Protein AF-0000000080419548 (afdb_homodimer)

pLDDT: mean 74.84, std 22.68, range [21.88, 97.12]

Radius of gyration: 17.76 Å; Cα contacts (8 Å, |Δi|>4): 496; chains: 2; bounding box: 52×44×36 Å

InterPro domains:
  IPR005135 Endonuclease/exonuclease/phosphatase [PF14529] (6-119)
  IPR036691 Endonuclease/exonuclease/phosphatase superfamily [G3DSA:3.60.10.10] (1-122)
  IPR036691 Endonuclease/exonuclease/phosphatase superfamily [SSF56219] (7-121)

Foldseek 3Di:
DPPCCVPPKDKDWDQQVFFQAFPQADPDCLQVQFQWARTFAEPRRDGDPSNVVVSVVCVVVQKGWRARTGPVRPHRYFADQDPVGTGNRIIMIIHSVVRPVRPCCVVVVQPPSPYPRPPPPD/DPPCCVPPKDKDWDQQVFFQAFPQADPDCLQVQFQWARTFAEPRRDGDPSNVVVSVVCVVVQKGWRARTGPVRPHRYFLDQDPVGTGNRIIMIIHSVVRPVRPCCVVVPQAPSHHPSDDPDD

Organism: Rhodnius prolixus (NCBI:txid13249)

Sequence (244 aa):
MFANYNECKIIIAGDLNARISNLNSFYDDIFMNSSFHGIRYTLDTVINSQGNRIIEIMEDFGMLICNGRSNADRRASYTYISRNGCSVIDHIWINSLFLDSQLDFEVLKIPEISDHLPVLLNMFANYNECKIIIAGDLNARISNLNSFYDDIFMNSSFHGIRYTLDTVINSQGNRIIEIMEDFGMLICNGRSNADRRASYTYISRNGCSVIDHIWINSLFLDSQLDFEVLKIPEISDHLPVLLN

Secondary structure (DSSP, 8-state):
---SGGG-EEEEEEE----BTT-S----GGGTTSSB-SS--BS---B-HHHHHHHHHHHHTTEEE-TTTBGGGSSBPP-EEETTEEE--EEEEEEGGGTS-TTHHHHT-----SSSS--TT-/---SGGG-EEEEEEE----BTT-S----GGGTTSSB-SS--BS---B-HHHHHHHHHHHHTTEEE-TTTBGGGSSBPP-EEETTEEE--EEEEEEGGGTS-TTGGGG------SSSS-----

Solvent-accessible surface area (backbone atoms only — not comparable to full-atom values): 13247 Å² total; per-residue (Å²): 130,76,63,83,54,87,73,36,42,44,37,40,34,34,39,59,73,24,26,47,33,49,64,85,47,42,93,53,73,78,28,72,82,31,81,40,47,35,59,40,37,47,72,34,77,52,69,41,74,51,13,55,53,49,50,52,55,38,50,76,71,50,41,39,63,47,68,10,16,28,77,91,32,61,52,22,64,64,62,39,79,51,98,90,43,67,33,38,30,69,44,40,31,31,33,66,69,55,41,75,36,72,71,50,46,66,29,52,62,60,52,69,64,56,82,67,74,43,54,46,62,109,131,76,64,82,55,86,73,37,42,45,36,39,34,35,40,59,73,24,26,47,32,49,64,85,48,40,95,53,71,78,27,72,80,32,80,40,46,34,59,41,36,45,72,34,77,51,68,42,73,50,12,55,54,49,50,54,55,37,50,74,70,51,42,38,62,48,68,9,16,28,78,89,33,61,52,22,64,67,58,39,78,52,99,90,44,68,34,38,28,68,45,42,30,31,33,65,67,52,38,73,36,74,69,56,50,40,27,54,42,63,22,46,57,58,88,61,68,45,33,60,67,112

Nearest PDB structures (foldseek):
  7n94-assembly2_B  TM=6.245E-01  e=8.717E-01  Homo sapiens
  2xro-assembly1_E  TM=3.115E-01  e=3.366E+00  Pseudomonas putida
  8glv-assembly1_Lm  TM=3.548E-01  e=8.836E+00  Chlamydomonas reinhardtii
  7n94-assembly2_B  TM=6.170E-01  e=8.204E-01  Homo sapiens
  2xro-assembly1_E  TM=3.143E-01  e=3.6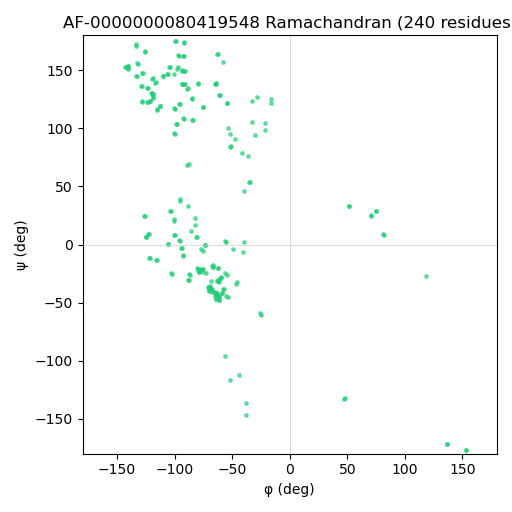57E+00  Pseudomonas putida

Structure (mmCIF, N/CA/C/O backbone):
data_AF-0000000080419548-model_v1
#
loop_
_entity.id
_entity.type
_entity.pdbx_description
1 polymer 'Endo/exonuclease/phosphatase domain-containing protein'
#
loop_
_atom_site.group_PDB
_atom_site.id
_atom_site.type_symbol
_atom_site.label_atom_id
_atom_site.label_alt_id
_atom_site.label_comp_id
_atom_site.label_asym_id
_atom_site.label_entity_id
_atom_site.label_seq_id
_atom_site.pdbx_PDB_ins_code
_atom_site.Cartn_x
_atom_site.Cartn_y
_atom_site.Cartn_z
_atom_site.occupancy
_atom_site.B_iso_or_equiv
_atom_site.auth_seq_id
_atom_site.auth_comp_id
_atom_site.auth_asym_id
_atom_site.auth_atom_id
_atom_site.pdbx_PDB_model_num
ATOM 1 N N . MET A 1 1 ? -7.727 -7.93 18.016 1 24.94 1 MET A N 1
ATOM 2 C CA . MET A 1 1 ? -8.766 -6.922 17.812 1 24.94 1 MET A CA 1
ATOM 3 C C . MET A 1 1 ? -8.555 -6.184 16.484 1 24.94 1 MET A C 1
ATOM 5 O O . MET A 1 1 ? -7.891 -5.148 16.453 1 24.94 1 MET A O 1
ATOM 9 N N . PHE A 1 2 ? -8.125 -6.832 15.539 1 34.06 2 PHE A N 1
ATOM 10 C CA . PHE A 1 2 ? -7.945 -6.246 14.211 1 34.06 2 PHE A CA 1
ATOM 11 C C . PHE A 1 2 ? -9.227 -5.559 13.75 1 34.06 2 PHE A C 1
ATOM 13 O O . PHE A 1 2 ? -10.312 -6.137 13.836 1 34.06 2 PHE A O 1
ATOM 20 N N . ALA A 1 3 ? -9.422 -4.301 14.172 1 42.34 3 ALA A N 1
ATOM 21 C CA . ALA A 1 3 ? -10.516 -3.463 13.68 1 42.34 3 ALA A CA 1
ATOM 22 C C . ALA A 1 3 ? -11.109 -4.027 12.391 1 42.34 3 ALA A C 1
ATOM 24 O O . ALA A 1 3 ? -10.438 -4.758 11.664 1 42.34 3 ALA A O 1
ATOM 25 N N . ASN A 1 4 ? -12.414 -4.223 12.469 1 47.78 4 ASN A N 1
ATOM 26 C CA . ASN A 1 4 ? -13.164 -4.762 11.344 1 47.78 4 ASN A CA 1
ATOM 27 C C . ASN A 1 4 ? -12.609 -4.258 10.008 1 47.78 4 ASN A C 1
ATOM 29 O O . ASN A 1 4 ? -13.141 -3.311 9.43 1 47.78 4 ASN A O 1
ATOM 33 N N . TYR A 1 5 ? -11.281 -4.473 9.828 1 59.03 5 TYR A N 1
ATOM 34 C CA . TYR A 1 5 ? -10.594 -4.152 8.586 1 59.03 5 TYR A CA 1
ATOM 35 C C . TYR A 1 5 ? -11.242 -4.859 7.402 1 59.03 5 TYR A C 1
ATOM 37 O O . TYR A 1 5 ? -10.891 -4.609 6.25 1 59.03 5 TYR A O 1
ATOM 45 N N . ASN A 1 6 ? -12.297 -5.539 7.789 1 61.53 6 ASN A N 1
ATOM 46 C CA . ASN A 1 6 ? -12.922 -6.371 6.77 1 61.53 6 ASN A CA 1
ATOM 47 C C . ASN A 1 6 ? -13.688 -5.527 5.75 1 61.53 6 ASN A C 1
ATOM 49 O O . ASN A 1 6 ? -14.125 -6.039 4.719 1 61.53 6 ASN A O 1
ATOM 53 N N . GLU A 1 7 ? -13.602 -4.242 6.051 1 72.81 7 GLU A N 1
ATOM 54 C CA . GLU A 1 7 ? -14.328 -3.416 5.094 1 72.81 7 GLU A CA 1
ATOM 55 C C . GLU A 1 7 ? -13.414 -2.387 4.441 1 72.81 7 GLU A C 1
ATOM 57 O O . GLU A 1 7 ? -13.867 -1.565 3.639 1 72.81 7 GLU A O 1
ATOM 62 N N . CYS A 1 8 ? -12.125 -2.6 4.746 1 78.44 8 CYS A N 1
ATOM 63 C CA . CYS A 1 8 ? -11.172 -1.64 4.207 1 78.44 8 CYS A CA 1
ATOM 64 C C . CYS A 1 8 ? -10.492 -2.189 2.957 1 78.44 8 CYS A C 1
ATOM 66 O O . CYS A 1 8 ? -9.953 -3.297 2.975 1 78.44 8 CYS A O 1
ATOM 68 N N . LYS A 1 9 ? -10.719 -1.514 1.851 1 82.81 9 LYS A N 1
ATOM 69 C CA . LYS A 1 9 ? -9.945 -1.834 0.654 1 82.81 9 LYS A CA 1
ATOM 70 C C . LYS A 1 9 ? -8.523 -1.293 0.758 1 82.81 9 LYS A C 1
ATOM 72 O O . LYS A 1 9 ? -8.32 -0.081 0.858 1 82.81 9 LYS A O 1
ATOM 77 N N . ILE A 1 10 ? -7.57 -2.225 0.729 1 86.06 10 ILE A N 1
ATOM 78 C CA . ILE A 1 10 ? -6.203 -1.827 1.042 1 86.06 10 ILE A CA 1
ATOM 79 C C . ILE A 1 10 ? -5.262 -2.316 -0.055 1 86.06 10 ILE A C 1
ATOM 81 O O . ILE A 1 10 ? -5.383 -3.447 -0.531 1 86.06 10 ILE A O 1
ATOM 85 N N . ILE A 1 11 ? -4.391 -1.48 -0.43 1 84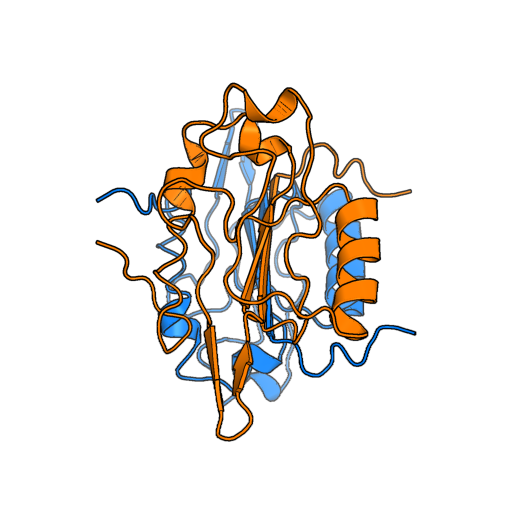.69 11 ILE A N 1
ATOM 86 C CA . ILE A 1 11 ? -3.283 -1.792 -1.327 1 84.69 11 ILE A CA 1
ATOM 87 C C . ILE A 1 11 ? -1.955 -1.516 -0.625 1 84.69 11 ILE A C 1
ATOM 89 O O . ILE A 1 11 ? -1.801 -0.488 0.041 1 84.69 11 ILE A O 1
ATOM 93 N N . ILE A 1 12 ? -1.099 -2.418 -0.668 1 86.5 12 ILE A N 1
ATOM 94 C CA . ILE A 1 12 ? 0.266 -2.262 -0.177 1 86.5 12 ILE A CA 1
ATOM 95 C C . ILE A 1 12 ? 1.254 -2.467 -1.322 1 86.5 12 ILE A C 1
ATOM 97 O O . ILE A 1 12 ? 1.136 -3.426 -2.088 1 86.5 12 ILE A O 1
ATOM 101 N N . ALA A 1 13 ? 2.104 -1.519 -1.499 1 84.25 13 ALA A N 1
ATOM 102 C CA . ALA A 1 13 ? 3.08 -1.64 -2.58 1 84.25 13 ALA A CA 1
ATOM 103 C C . ALA A 1 13 ? 4.449 -1.128 -2.141 1 84.25 13 ALA A C 1
ATOM 105 O O . ALA A 1 13 ? 4.551 -0.329 -1.207 1 84.25 13 ALA A O 1
ATOM 106 N N . GLY A 1 14 ? 5.492 -1.709 -2.832 1 83.06 14 GLY A N 1
ATOM 107 C CA . GLY A 1 14 ? 6.824 -1.172 -2.586 1 83.06 14 GLY A CA 1
ATOM 108 C C . GLY A 1 14 ? 7.926 -2.188 -2.811 1 83.06 14 GLY A C 1
ATOM 109 O O . GLY A 1 14 ? 7.691 -3.254 -3.381 1 83.06 14 GLY A O 1
ATOM 110 N N . ASP A 1 15 ? 9.078 -1.684 -2.525 1 81.5 15 ASP A N 1
ATOM 111 C CA . ASP A 1 15 ? 10.258 -2.537 -2.465 1 81.5 15 ASP A CA 1
ATOM 112 C C . ASP A 1 15 ? 10.391 -3.197 -1.095 1 81.5 15 ASP A C 1
ATOM 114 O O . ASP A 1 15 ? 10.742 -2.539 -0.114 1 81.5 15 ASP A O 1
ATOM 118 N N . LEU A 1 16 ? 10.117 -4.477 -1.068 1 84.25 16 LEU A N 1
ATOM 119 C CA . LEU A 1 16 ? 10.094 -5.164 0.219 1 84.25 16 LEU A CA 1
ATOM 120 C C . LEU A 1 16 ? 11.336 -6.035 0.392 1 84.25 16 LEU A C 1
ATOM 122 O O . LEU A 1 16 ? 11.477 -6.73 1.401 1 84.25 16 LEU A O 1
ATOM 126 N N . ASN A 1 17 ? 12.195 -6.023 -0.584 1 87.62 17 ASN A N 1
ATOM 127 C CA . ASN A 1 17 ? 13.375 -6.883 -0.579 1 87.62 17 ASN A CA 1
ATOM 128 C C . ASN A 1 17 ? 13.008 -8.336 -0.317 1 87.62 17 ASN A C 1
ATOM 130 O O . ASN A 1 17 ? 13.719 -9.047 0.4 1 87.62 17 ASN A O 1
ATOM 134 N N . ALA A 1 18 ? 11.883 -8.656 -0.791 1 92.25 18 ALA A N 1
ATOM 135 C CA . ALA A 1 18 ? 11.336 -9.992 -0.601 1 92.25 18 ALA A CA 1
ATOM 136 C C . ALA A 1 18 ? 11.203 -10.727 -1.935 1 92.25 18 ALA A C 1
ATOM 138 O O . ALA A 1 18 ? 10.531 -10.242 -2.848 1 92.25 18 ALA A O 1
ATOM 139 N N . ARG A 1 19 ? 11.898 -11.773 -2.078 1 95.06 19 ARG A N 1
ATOM 140 C CA . ARG A 1 19 ? 11.703 -12.68 -3.203 1 95.06 19 ARG A CA 1
ATOM 141 C C . ARG A 1 19 ? 10.789 -13.836 -2.818 1 95.06 19 ARG A C 1
ATOM 143 O O . ARG A 1 19 ? 11.102 -14.602 -1.905 1 95.06 19 ARG A O 1
ATOM 150 N N . ILE A 1 20 ? 9.625 -13.945 -3.588 1 96.75 20 ILE A N 1
ATOM 151 C CA . ILE A 1 20 ? 8.609 -14.836 -3.053 1 96.75 20 ILE A CA 1
ATOM 152 C C . ILE A 1 20 ? 8.234 -15.883 -4.102 1 96.75 20 ILE A C 1
ATOM 154 O O . ILE A 1 20 ? 7.258 -16.609 -3.941 1 96.75 20 ILE A O 1
ATOM 158 N N . SER A 1 21 ? 8.945 -15.891 -5.188 1 96.56 21 SER A N 1
ATOM 159 C CA . SER A 1 21 ? 8.648 -16.828 -6.262 1 96.56 21 SER A CA 1
ATOM 160 C C . SER A 1 21 ? 7.156 -16.844 -6.578 1 96.56 21 SER A C 1
ATOM 162 O O . SER A 1 21 ? 6.547 -15.805 -6.809 1 96.56 21 SER A O 1
ATOM 164 N N . ASN A 1 22 ? 6.535 -18.109 -6.695 1 95.31 22 ASN A N 1
ATOM 165 C CA . ASN A 1 22 ? 5.125 -18.188 -7.059 1 95.31 22 ASN A CA 1
ATOM 166 C C . ASN A 1 22 ? 4.242 -18.438 -5.836 1 95.31 22 ASN A C 1
ATOM 168 O O . ASN A 1 22 ? 3.1 -18.875 -5.965 1 95.31 22 ASN A O 1
ATOM 172 N N . LEU A 1 23 ? 4.785 -18.094 -4.645 1 95.88 23 LEU A N 1
ATOM 173 C CA . LEU A 1 23 ? 3.973 -18.234 -3.438 1 95.88 23 LEU A CA 1
ATOM 174 C C . LEU A 1 23 ? 2.752 -17.312 -3.502 1 95.88 23 LEU A C 1
ATOM 176 O O . LEU A 1 23 ? 2.676 -16.438 -4.359 1 95.88 23 LEU A O 1
ATOM 180 N N . ASN A 1 24 ? 1.752 -17.562 -2.654 1 95.56 24 ASN A N 1
ATOM 181 C CA . ASN A 1 24 ? 0.485 -16.844 -2.666 1 95.56 24 ASN A CA 1
ATOM 182 C C . ASN A 1 24 ? -0.355 -17.203 -3.889 1 95.56 24 ASN A C 1
ATOM 184 O O . ASN A 1 24 ? -1.103 -16.375 -4.402 1 95.56 24 ASN A O 1
ATOM 188 N N . SER A 1 25 ? -0.144 -18.359 -4.445 1 94.44 25 SER A N 1
ATOM 189 C CA . SER A 1 25 ? -0.987 -18.984 -5.469 1 94.44 25 SER A CA 1
ATOM 190 C C . SER A 1 25 ?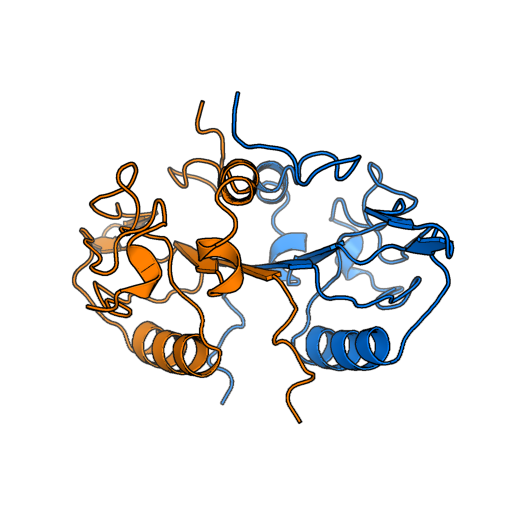 -2.098 -19.812 -4.84 1 94.44 25 SER A C 1
ATOM 192 O O . SER A 1 25 ? -1.865 -20.531 -3.867 1 94.44 25 SER A O 1
ATOM 194 N N . PHE A 1 26 ? -3.223 -19.625 -5.375 1 90.75 26 PHE A N 1
ATOM 195 C CA . PHE A 1 26 ? -4.383 -20.312 -4.816 1 90.75 26 PHE A CA 1
ATOM 196 C C . PHE A 1 26 ? -5.211 -20.953 -5.914 1 90.75 26 PHE A C 1
ATOM 198 O O . PHE A 1 26 ? -5.34 -20.406 -7.012 1 90.75 26 PHE A O 1
ATOM 205 N N . TYR A 1 27 ? -5.82 -22.125 -5.66 1 83.62 27 TYR A N 1
ATOM 206 C CA . TYR A 1 27 ? -6.77 -22.766 -6.562 1 83.62 27 TYR A CA 1
ATOM 207 C C . TYR A 1 27 ? -8.203 -22.422 -6.176 1 83.62 27 TYR A C 1
ATOM 209 O O . TYR A 1 27 ? -9.148 -23.031 -6.672 1 83.62 27 TYR A O 1
ATOM 217 N N . ASP A 1 28 ? -8.422 -21.234 -5.766 1 75 28 ASP A N 1
ATOM 218 C CA . ASP A 1 28 ? -9.711 -20.844 -5.203 1 75 28 ASP A CA 1
ATOM 219 C C . ASP A 1 28 ? -10.586 -20.172 -6.254 1 75 28 ASP A C 1
ATOM 221 O O . ASP A 1 28 ? -10.078 -19.516 -7.164 1 75 28 ASP A O 1
ATOM 225 N N . ASP A 1 29 ? -11.82 -20.328 -6.008 1 79.94 29 ASP A N 1
ATOM 226 C CA . ASP A 1 29 ? -12.844 -19.812 -6.914 1 79.94 29 ASP A CA 1
ATOM 227 C C . ASP A 1 29 ? -13.016 -18.312 -6.738 1 79.94 29 ASP A C 1
ATOM 229 O O . ASP A 1 29 ? -13.734 -17.672 -7.508 1 79.94 29 ASP A O 1
ATOM 233 N N . ILE A 1 30 ? -12.352 -17.766 -5.844 1 78.94 30 ILE A N 1
ATOM 234 C CA . ILE A 1 30 ? -12.562 -16.359 -5.551 1 78.94 30 ILE A CA 1
ATOM 235 C C . ILE A 1 30 ? -12.094 -15.508 -6.73 1 78.94 30 ILE A C 1
ATOM 237 O O . ILE A 1 30 ? -12.461 -14.336 -6.852 1 78.94 30 ILE A O 1
ATOM 241 N N . PHE A 1 31 ? -11.266 -16.109 -7.582 1 83.88 31 PHE A N 1
ATOM 242 C CA . PHE A 1 31 ? -10.688 -15.352 -8.672 1 83.88 31 PHE A CA 1
ATOM 243 C C . PHE A 1 31 ? -11.539 -15.461 -9.93 1 83.88 31 PHE A C 1
ATOM 245 O O . PHE A 1 31 ? -11.289 -14.766 -10.922 1 83.88 31 PHE A O 1
ATOM 252 N N . MET A 1 32 ? -12.508 -16.312 -9.945 1 78.12 32 MET A N 1
ATOM 253 C CA . MET A 1 32 ? -13.266 -16.641 -11.148 1 78.12 32 MET A CA 1
ATOM 254 C C . MET A 1 32 ? -13.906 -15.398 -11.75 1 78.12 32 MET A C 1
ATOM 256 O O . MET A 1 32 ? -13.914 -15.234 -12.969 1 78.12 32 MET A O 1
ATOM 260 N N . ASN A 1 33 ? -14.391 -14.508 -10.977 1 77.06 33 ASN A N 1
ATOM 261 C CA . ASN A 1 33 ? -15.039 -13.312 -11.516 1 77.06 33 ASN A CA 1
ATOM 262 C C . ASN A 1 33 ? -14.133 -12.086 -11.422 1 77.06 33 ASN A C 1
ATOM 264 O O . ASN A 1 33 ? -14.617 -10.953 -11.391 1 77.06 33 ASN A O 1
ATOM 268 N N . SER A 1 34 ? -12.828 -12.422 -11.469 1 77.25 34 SER A N 1
ATOM 269 C CA . SER A 1 34 ? -11.891 -11.312 -11.359 1 77.25 34 SER A CA 1
ATOM 270 C C . SER A 1 34 ? -10.914 -11.297 -12.539 1 77.25 34 SER A C 1
ATOM 272 O O . SER A 1 34 ? -10.898 -12.219 -13.352 1 77.25 34 SER A O 1
ATOM 274 N N . SER A 1 35 ? -10.172 -10.172 -12.711 1 75.88 35 SER A N 1
ATOM 275 C CA . SER A 1 35 ? -9.133 -10.062 -13.727 1 75.88 35 SER A CA 1
ATOM 276 C C . SER A 1 35 ? -7.832 -10.711 -13.25 1 75.88 35 SER A C 1
ATOM 278 O O . SER A 1 35 ? -6.82 -10.672 -13.961 1 75.88 35 SER A O 1
ATOM 280 N N . PHE A 1 36 ? -7.98 -11.336 -12.102 1 83 36 PHE A N 1
ATOM 281 C CA . PHE A 1 36 ? -6.801 -11.961 -11.516 1 83 36 PHE A CA 1
ATOM 282 C C . PHE A 1 36 ? -6.898 -13.477 -11.57 1 83 36 PHE A C 1
ATOM 284 O O . PHE A 1 36 ? -7.988 -14.039 -11.438 1 83 36 PHE A O 1
ATOM 291 N N . HIS A 1 37 ? -5.734 -14.023 -11.766 1 86.88 37 HIS A N 1
ATOM 292 C CA . HIS A 1 37 ? -5.656 -15.484 -11.711 1 86.88 37 HIS A CA 1
ATOM 293 C C . HIS A 1 37 ? -5.266 -15.961 -10.312 1 86.88 37 HIS A C 1
ATOM 295 O O . HIS A 1 37 ? -4.57 -15.258 -9.586 1 86.88 37 HIS A O 1
ATOM 301 N N . GLY A 1 38 ? -5.746 -17.141 -9.984 1 90.38 38 GLY A N 1
ATOM 302 C CA . GLY A 1 38 ? -5.379 -17.719 -8.711 1 90.38 38 GLY A CA 1
ATOM 303 C C . GLY A 1 38 ? -3.926 -18.156 -8.648 1 90.38 38 GLY A C 1
ATOM 304 O O . GLY A 1 38 ? -3.26 -17.969 -7.625 1 90.38 38 GLY A O 1
ATOM 305 N N . ILE A 1 39 ? -3.494 -18.719 -9.773 1 92.12 39 ILE A N 1
ATOM 306 C CA . ILE A 1 39 ? -2.115 -19.188 -9.867 1 92.12 39 ILE A CA 1
ATOM 307 C C . ILE A 1 39 ? -1.231 -18.078 -10.43 1 92.12 39 ILE A C 1
ATOM 309 O O . ILE A 1 39 ? -1.615 -17.391 -11.383 1 92.12 39 ILE A O 1
ATOM 313 N N . ARG A 1 40 ? -0.05 -17.984 -9.789 1 92 40 ARG A N 1
ATOM 314 C CA . ARG A 1 40 ? 0.893 -16.953 -10.211 1 92 40 ARG A CA 1
ATOM 315 C C . ARG A 1 40 ? 2.051 -17.562 -10.992 1 92 40 ARG A C 1
ATOM 317 O O . ARG A 1 40 ? 2.477 -18.672 -10.711 1 92 40 ARG A O 1
ATOM 324 N N . TYR A 1 41 ? 2.473 -16.719 -11.945 1 92.81 41 TYR A N 1
ATOM 325 C CA . TYR A 1 41 ? 3.695 -17.062 -12.664 1 92.81 41 TYR A CA 1
ATOM 326 C C . TYR A 1 41 ? 4.723 -15.945 -12.555 1 92.81 41 TYR A C 1
ATOM 328 O O . TYR A 1 41 ? 4.375 -14.758 -12.617 1 92.81 41 TYR A O 1
ATOM 336 N N . THR A 1 42 ? 5.953 -16.344 -12.273 1 94.12 42 THR A N 1
ATOM 337 C CA . THR A 1 42 ? 7.016 -15.352 -12.109 1 94.12 42 THR A CA 1
ATOM 338 C C . THR A 1 42 ? 8.312 -15.852 -12.734 1 94.12 42 THR A C 1
ATOM 340 O O . THR A 1 42 ? 8.562 -17.062 -12.797 1 94.12 42 THR A O 1
ATOM 343 N N . LEU A 1 43 ? 9.172 -14.914 -13.195 1 92.44 43 LEU A N 1
ATOM 344 C CA . LEU A 1 43 ? 10.492 -15.25 -13.703 1 92.44 43 LEU A CA 1
ATOM 345 C C . LEU A 1 43 ? 11.469 -15.508 -12.562 1 92.44 43 LEU A C 1
ATOM 347 O O . LEU A 1 43 ? 12.469 -16.203 -12.734 1 92.44 43 LEU A O 1
ATOM 351 N N . ASP A 1 44 ? 11.156 -14.945 -11.422 1 95.12 44 ASP A N 1
ATOM 352 C CA . ASP A 1 44 ? 11.992 -15.125 -10.234 1 95.12 44 ASP A CA 1
ATOM 353 C C . ASP A 1 44 ? 11.508 -16.312 -9.398 1 95.12 44 ASP A C 1
ATOM 355 O O . ASP A 1 44 ? 10.539 -16.188 -8.641 1 95.12 44 ASP A O 1
ATOM 359 N N . THR A 1 45 ? 12.273 -17.359 -9.422 1 94.94 45 THR A N 1
ATOM 360 C CA . THR A 1 45 ? 11.828 -18.578 -8.758 1 94.94 45 THR A CA 1
ATOM 361 C C . THR A 1 45 ? 12.492 -18.734 -7.391 1 94.94 45 THR A C 1
ATOM 363 O O . THR A 1 45 ? 12.344 -19.766 -6.73 1 94.94 45 THR A O 1
ATOM 366 N N . VAL A 1 46 ? 13.203 -17.734 -6.934 1 96.19 46 VAL A N 1
ATOM 367 C CA . VAL A 1 46 ? 13.93 -17.797 -5.672 1 96.19 46 VAL A CA 1
ATOM 368 C C . VAL A 1 46 ? 13.07 -17.234 -4.543 1 96.19 46 VAL A C 1
ATOM 370 O O . VAL A 1 46 ? 12.414 -16.203 -4.715 1 96.19 46 VAL A O 1
ATOM 373 N N . ILE A 1 47 ? 13.109 -17.938 -3.336 1 97.06 47 ILE A N 1
ATOM 374 C CA . ILE A 1 47 ? 12.516 -17.438 -2.104 1 97.06 47 ILE A CA 1
ATOM 375 C C . ILE A 1 47 ? 13.609 -17.125 -1.088 1 97.06 47 ILE A C 1
ATOM 377 O O . ILE A 1 47 ? 14.414 -18 -0.745 1 97.06 47 ILE A O 1
ATOM 381 N N . ASN A 1 48 ? 13.656 -15.906 -0.71 1 95.38 48 ASN A N 1
ATOM 382 C CA . ASN A 1 48 ? 14.625 -15.578 0.33 1 95.38 48 ASN A CA 1
ATOM 383 C C . ASN A 1 48 ? 13.961 -15.5 1.704 1 95.38 48 ASN A C 1
ATOM 385 O O . ASN A 1 48 ? 12.75 -15.688 1.827 1 95.38 48 ASN A O 1
ATOM 389 N N . SER A 1 49 ? 14.758 -15.305 2.723 1 95.06 49 SER A N 1
ATOM 390 C CA . SER A 1 49 ? 14.258 -15.297 4.094 1 95.06 49 SER A CA 1
ATOM 391 C C . SER A 1 49 ? 13.195 -14.219 4.285 1 95.06 49 SER A C 1
ATOM 393 O O . SER A 1 49 ? 12.156 -14.461 4.906 1 95.06 49 SER A O 1
ATOM 395 N N . GLN A 1 50 ? 13.43 -13.109 3.736 1 92.5 50 GLN A N 1
ATOM 396 C CA . GLN A 1 50 ? 12.469 -12.008 3.822 1 92.5 50 GLN A CA 1
ATOM 397 C C . GLN A 1 50 ? 11.18 -12.359 3.092 1 92.5 50 GLN A C 1
ATOM 399 O O . GLN A 1 50 ? 10.086 -12.008 3.549 1 92.5 50 GLN A O 1
ATOM 404 N N . GLY A 1 51 ? 11.32 -12.961 1.998 1 94.5 51 GLY A N 1
ATOM 405 C CA . GLY A 1 51 ? 10.156 -13.43 1.27 1 94.5 51 GLY A CA 1
ATOM 406 C C . GLY A 1 51 ? 9.258 -14.328 2.098 1 94.5 51 GLY A C 1
ATOM 407 O O . GLY A 1 51 ? 8.031 -14.148 2.111 1 94.5 51 GLY A O 1
ATOM 408 N N . ASN A 1 52 ? 9.875 -15.266 2.828 1 94.81 52 ASN A N 1
ATOM 409 C CA . ASN A 1 52 ? 9.125 -16.156 3.693 1 94.81 52 ASN A CA 1
ATOM 410 C C . ASN A 1 52 ? 8.367 -15.398 4.777 1 94.81 52 ASN A C 1
ATOM 412 O O . ASN A 1 52 ? 7.195 -15.68 5.039 1 94.81 52 ASN A O 1
ATOM 416 N N . ARG A 1 53 ? 9.008 -14.516 5.32 1 91.12 53 ARG A N 1
ATOM 417 C CA . ARG A 1 53 ? 8.398 -13.734 6.391 1 91.12 53 ARG A CA 1
ATOM 418 C C . ARG A 1 53 ? 7.23 -12.906 5.863 1 91.12 53 ARG A C 1
ATOM 420 O O . ARG A 1 53 ? 6.156 -12.891 6.465 1 91.12 53 ARG A O 1
ATOM 427 N N . ILE A 1 54 ? 7.43 -12.273 4.719 1 90.81 54 ILE A N 1
ATOM 428 C CA . ILE A 1 54 ? 6.434 -11.375 4.152 1 90.81 54 ILE A CA 1
ATOM 429 C C . ILE A 1 54 ? 5.203 -12.164 3.721 1 90.81 54 ILE A C 1
ATOM 431 O O . ILE A 1 54 ? 4.07 -11.75 3.969 1 90.81 54 ILE A O 1
ATOM 435 N N . ILE A 1 55 ? 5.406 -13.289 3.172 1 94.38 55 ILE A N 1
ATOM 436 C CA . ILE A 1 55 ? 4.289 -14.109 2.707 1 94.38 55 ILE A CA 1
ATOM 437 C C . ILE A 1 55 ? 3.426 -14.523 3.895 1 94.38 55 ILE A C 1
ATOM 439 O O . ILE A 1 55 ? 2.195 -14.477 3.822 1 94.38 55 ILE A O 1
ATOM 443 N N . GLU A 1 56 ? 4.125 -14.883 4.941 1 92.12 56 GLU A N 1
ATOM 444 C CA . GLU A 1 56 ? 3.393 -15.297 6.137 1 92.12 56 GLU A CA 1
ATOM 445 C C . GLU A 1 56 ? 2.535 -14.156 6.676 1 92.12 56 GLU A C 1
ATOM 447 O O . GLU A 1 56 ? 1.345 -14.336 6.941 1 92.12 56 GLU A O 1
ATOM 452 N N . ILE A 1 57 ? 3.09 -13 6.801 1 88.44 57 ILE A N 1
ATOM 453 C CA . ILE A 1 57 ? 2.4 -11.828 7.324 1 88.44 57 ILE A CA 1
ATOM 454 C C . ILE A 1 57 ? 1.25 -11.445 6.398 1 88.44 57 ILE A C 1
ATOM 456 O O . ILE A 1 57 ? 0.117 -11.258 6.848 1 88.44 57 ILE A O 1
ATOM 460 N N . MET A 1 58 ? 1.48 -11.383 5.078 1 91.5 58 MET A N 1
ATOM 461 C CA . MET A 1 58 ? 0.493 -10.922 4.105 1 91.5 58 MET A CA 1
ATOM 462 C C . MET A 1 58 ? -0.67 -11.898 4.004 1 91.5 58 MET A C 1
ATOM 464 O O . MET A 1 58 ? -1.829 -11.492 3.922 1 91.5 58 MET A O 1
ATOM 468 N N . GLU A 1 59 ? -0.335 -13.141 4.074 1 91.5 59 GLU A N 1
ATOM 469 C CA . GLU A 1 59 ? -1.403 -14.141 4.012 1 91.5 59 GLU A CA 1
ATOM 470 C C . GLU A 1 59 ? -2.244 -14.125 5.285 1 91.5 59 GLU A C 1
ATOM 472 O O . GLU A 1 59 ? -3.461 -14.32 5.234 1 91.5 59 GLU A O 1
ATOM 477 N N . ASP A 1 60 ? -1.579 -13.906 6.406 1 88.12 60 ASP A N 1
ATOM 478 C CA . ASP A 1 60 ? -2.311 -13.789 7.664 1 88.12 60 ASP A CA 1
ATOM 479 C C . ASP A 1 60 ? -3.316 -12.641 7.613 1 88.12 60 ASP A C 1
ATOM 481 O O . ASP A 1 60 ? -4.387 -12.719 8.219 1 88.12 60 ASP A O 1
ATOM 485 N N . PHE A 1 61 ? -3.012 -11.617 6.793 1 86.12 61 PHE A N 1
ATOM 486 C CA . PHE A 1 61 ? -3.883 -10.453 6.684 1 86.12 61 PHE A CA 1
ATOM 487 C C . PHE A 1 61 ? -4.816 -10.594 5.484 1 86.12 61 PHE A C 1
ATOM 489 O O . PHE A 1 61 ? -5.543 -9.656 5.148 1 86.12 61 PHE A O 1
ATOM 496 N N . GLY A 1 62 ? -4.742 -11.711 4.824 1 88.62 62 GLY A N 1
ATOM 497 C CA . GLY A 1 62 ? -5.633 -11.977 3.705 1 88.62 62 GLY A CA 1
ATOM 498 C C . GLY A 1 62 ? -5.27 -11.203 2.455 1 88.62 62 GLY A C 1
ATOM 499 O O . GLY A 1 62 ? -6.137 -10.883 1.64 1 88.62 62 GLY A O 1
ATOM 500 N N . MET A 1 63 ? -4.004 -10.898 2.316 1 91.25 63 MET A N 1
ATOM 501 C CA . MET A 1 63 ? -3.564 -10.109 1.167 1 91.25 63 MET A CA 1
ATOM 502 C C . MET A 1 63 ? -3.176 -11.016 0.003 1 91.25 63 MET A C 1
ATOM 504 O O . MET A 1 63 ? -2.682 -12.125 0.213 1 91.25 63 MET A O 1
ATOM 508 N N . LEU A 1 64 ? -3.389 -10.469 -1.18 1 91.62 64 LEU A N 1
ATOM 509 C CA . LEU A 1 64 ? -3.049 -11.141 -2.43 1 91.62 64 LEU A CA 1
ATOM 510 C C . LEU A 1 64 ? -2.018 -10.336 -3.215 1 91.62 64 LEU A C 1
ATOM 512 O O . LEU A 1 64 ? -2.174 -9.125 -3.396 1 91.62 64 LEU A O 1
ATOM 516 N N . ILE A 1 65 ? -0.98 -11.031 -3.611 1 91.25 65 ILE A N 1
ATOM 517 C CA . ILE A 1 65 ? 0.006 -10.336 -4.43 1 91.25 65 ILE A CA 1
ATOM 518 C C . ILE A 1 65 ? -0.488 -10.25 -5.871 1 91.25 65 ILE A C 1
ATOM 520 O O . ILE A 1 65 ? -1.018 -11.227 -6.41 1 91.25 65 ILE A O 1
ATOM 524 N N . CYS A 1 66 ? -0.299 -9.148 -6.492 1 86.44 66 CYS A N 1
ATOM 525 C CA . CYS A 1 66 ? -0.792 -8.906 -7.844 1 86.44 66 CYS A CA 1
ATOM 526 C C . CYS A 1 66 ? 0.222 -9.367 -8.883 1 86.44 66 CYS A C 1
ATOM 528 O O . CYS A 1 66 ? -0.154 -9.781 -9.984 1 86.44 66 CYS A O 1
ATOM 530 N N . ASN A 1 67 ? 1.511 -9.305 -8.531 1 83.75 67 ASN A N 1
ATOM 531 C CA . ASN A 1 67 ? 2.555 -9.664 -9.484 1 83.75 67 ASN A CA 1
ATOM 532 C C . ASN A 1 67 ? 2.344 -11.062 -10.055 1 83.75 67 ASN A C 1
ATOM 534 O O . ASN A 1 67 ? 2.236 -12.031 -9.297 1 83.75 67 ASN A O 1
ATOM 538 N N . GLY A 1 68 ? 2.23 -11.062 -11.406 1 87.44 68 GLY A N 1
ATOM 539 C CA . GLY A 1 68 ? 2.148 -12.352 -12.07 1 87.44 68 GLY A CA 1
ATOM 540 C C . GLY A 1 68 ? 0.753 -12.945 -12.047 1 87.44 68 GLY A C 1
ATOM 541 O O . GLY A 1 68 ? 0.568 -14.125 -12.367 1 87.44 68 GLY A O 1
ATOM 542 N N . ARG A 1 69 ? -0.205 -12.172 -11.602 1 86.56 69 ARG A N 1
ATOM 543 C CA . ARG A 1 69 ? -1.558 -12.695 -11.445 1 86.56 69 ARG A CA 1
ATOM 544 C C . ARG A 1 69 ? -2.461 -12.234 -12.586 1 86.56 69 ARG A C 1
ATOM 546 O O . ARG A 1 69 ? -3.514 -12.828 -12.828 1 86.56 69 ARG A O 1
ATOM 553 N N . SER A 1 70 ? -2.121 -11.211 -13.109 1 80.38 70 SER A N 1
ATOM 554 C CA . SER A 1 70 ? -2.949 -10.688 -14.188 1 80.38 70 SER A CA 1
ATOM 555 C C . SER A 1 70 ? -2.41 -11.109 -15.555 1 80.38 70 SER A C 1
ATOM 557 O O . SER A 1 70 ? -1.244 -11.492 -15.672 1 80.38 70 SER A O 1
ATOM 559 N N . ASN A 1 71 ? -3.289 -11 -16.594 1 75.75 71 ASN A N 1
ATOM 560 C CA . ASN A 1 71 ? -2.877 -11.359 -17.953 1 75.75 71 ASN A CA 1
ATOM 561 C C . ASN A 1 71 ? -1.74 -10.469 -18.438 1 75.75 71 ASN A C 1
ATOM 563 O O . ASN A 1 71 ? -0.87 -10.922 -19.188 1 75.75 71 ASN A O 1
ATOM 567 N N . ALA A 1 72 ? -1.717 -9.266 -18 1 69.44 72 ALA A N 1
ATOM 568 C CA . ALA A 1 72 ? -0.748 -8.281 -18.469 1 69.44 72 ALA A CA 1
ATOM 569 C C . ALA A 1 72 ? 0.631 -8.539 -17.875 1 69.44 72 ALA A C 1
ATOM 571 O O . ALA A 1 72 ? 1.647 -8.125 -18.438 1 69.44 72 ALA A O 1
ATOM 572 N N . ASP A 1 73 ? 0.68 -9.188 -16.875 1 72.56 73 ASP A N 1
ATOM 573 C CA . ASP A 1 73 ? 1.95 -9.391 -16.188 1 72.56 73 ASP A CA 1
ATOM 574 C C . ASP A 1 73 ? 2.225 -10.883 -15.961 1 72.56 73 ASP A C 1
ATOM 576 O O . ASP A 1 73 ? 2.875 -11.258 -14.984 1 72.56 73 ASP A O 1
ATOM 580 N N . ARG A 1 74 ? 1.631 -11.711 -16.781 1 72.44 74 ARG A N 1
ATOM 581 C CA . ARG A 1 74 ? 1.887 -13.148 -16.734 1 72.44 74 ARG A CA 1
ATOM 582 C C . ARG A 1 74 ? 2.869 -13.57 -17.812 1 72.44 74 ARG A C 1
ATOM 584 O O . ARG A 1 74 ? 2.484 -13.742 -18.984 1 72.44 74 ARG A O 1
ATOM 591 N N . ARG A 1 75 ? 4.238 -13.602 -17.219 1 81 75 ARG A N 1
ATOM 592 C CA . ARG A 1 75 ? 4.875 -13.82 -15.914 1 81 75 ARG A CA 1
ATOM 593 C C . ARG A 1 75 ? 5.359 -12.508 -15.312 1 81 75 ARG A C 1
ATOM 595 O O . ARG A 1 75 ? 5.691 -11.57 -16.047 1 81 75 ARG A O 1
ATOM 602 N N . ALA A 1 76 ? 5.414 -12.492 -13.938 1 79.56 76 ALA A N 1
ATOM 603 C CA . ALA A 1 76 ? 6.035 -11.344 -13.281 1 79.56 76 ALA A CA 1
ATOM 604 C C . ALA A 1 76 ? 7.5 -11.203 -13.688 1 79.56 76 ALA A C 1
ATOM 606 O O . ALA A 1 76 ? 8.273 -12.156 -13.562 1 79.56 76 ALA A O 1
ATOM 607 N N . SER A 1 77 ? 7.863 -10.008 -14.109 1 78.56 77 SER A N 1
ATOM 608 C CA . SER A 1 77 ? 9.211 -9.75 -14.609 1 78.56 77 SER A CA 1
ATOM 609 C C . SER A 1 77 ? 10.133 -9.258 -13.492 1 78.56 77 SER A C 1
ATOM 611 O O . SER A 1 77 ? 9.664 -8.727 -12.484 1 78.56 77 SER A O 1
ATOM 613 N N . TYR A 1 78 ? 11.391 -9.367 -13.773 1 79.44 78 TYR A N 1
ATOM 614 C CA . TYR A 1 78 ? 12.406 -8.883 -12.836 1 79.44 78 TYR A CA 1
ATOM 615 C C . TYR A 1 78 ? 12.305 -7.375 -12.656 1 79.44 78 TYR A C 1
ATOM 617 O O . TYR A 1 78 ? 12.07 -6.645 -13.617 1 79.44 78 TYR A O 1
ATOM 625 N N . THR A 1 79 ? 12.438 -6.957 -11.484 1 75.31 79 THR A N 1
ATOM 626 C CA . THR A 1 79 ? 12.383 -5.527 -11.195 1 75.31 79 THR A CA 1
ATOM 627 C C . THR A 1 79 ? 13.734 -5.031 -10.68 1 75.31 79 THR A C 1
ATOM 629 O O . THR A 1 79 ? 13.969 -3.824 -10.602 1 75.31 79 THR A O 1
ATOM 632 N N . TYR A 1 80 ? 14.602 -5.988 -10.32 1 81.38 80 TYR A N 1
ATOM 633 C CA . TYR A 1 80 ? 15.953 -5.676 -9.859 1 81.38 80 TYR A CA 1
ATOM 634 C C . TYR A 1 80 ? 16.984 -6.484 -10.633 1 81.38 80 TYR A C 1
ATOM 636 O O . TYR A 1 80 ? 16.875 -7.707 -10.75 1 81.38 80 TYR A O 1
ATOM 644 N N . ILE A 1 81 ? 17.891 -5.75 -11.242 1 82.81 81 ILE A N 1
ATOM 645 C CA . ILE A 1 81 ? 18.969 -6.383 -11.992 1 82.81 81 ILE A CA 1
ATOM 646 C C . ILE A 1 81 ? 20.328 -5.957 -11.422 1 82.81 81 ILE A C 1
ATOM 648 O O . ILE A 1 81 ? 20.578 -4.766 -11.25 1 82.81 81 ILE A O 1
ATOM 652 N N . SER A 1 82 ? 21.094 -6.914 -11.039 1 84.88 82 SER A N 1
ATOM 653 C CA . SER A 1 82 ? 22.438 -6.652 -10.531 1 84.88 82 SER A CA 1
ATOM 654 C C . SER A 1 82 ? 23.453 -7.59 -11.164 1 84.88 82 SER A C 1
ATOM 656 O O . SER A 1 82 ? 23.094 -8.438 -11.984 1 84.88 82 SER A O 1
ATOM 658 N N . ARG A 1 83 ? 24.719 -7.262 -10.836 1 89.44 83 ARG A N 1
ATOM 659 C CA . ARG A 1 83 ? 25.781 -8.148 -11.305 1 89.44 83 ARG A CA 1
ATOM 660 C C . ARG A 1 83 ? 25.562 -9.578 -10.836 1 89.44 83 ARG A C 1
ATOM 662 O O . ARG A 1 83 ? 25.938 -10.531 -11.516 1 89.44 83 ARG A O 1
ATOM 669 N N . ASN A 1 84 ? 24.859 -9.719 -9.773 1 88 84 ASN A N 1
ATOM 670 C CA . ASN A 1 84 ? 24.672 -11.008 -9.125 1 88 84 ASN A CA 1
ATOM 671 C C . ASN A 1 84 ? 23.391 -11.688 -9.594 1 88 84 ASN A C 1
ATOM 673 O O . ASN A 1 84 ? 23.094 -12.812 -9.18 1 88 84 ASN A O 1
ATOM 677 N N . GLY A 1 85 ? 22.672 -10.992 -10.422 1 90.94 85 GLY A N 1
ATOM 678 C CA . GLY A 1 85 ? 21.453 -11.602 -10.938 1 90.94 85 GLY A CA 1
ATOM 679 C C . GLY A 1 85 ? 20.266 -10.656 -10.953 1 90.94 85 GLY A C 1
ATOM 680 O O . GLY A 1 85 ? 20.438 -9.445 -10.789 1 90.94 85 GLY A O 1
ATOM 681 N N . CYS A 1 86 ? 19.078 -11.297 -11.273 1 90.38 86 CYS A N 1
ATOM 682 C CA . CYS A 1 86 ? 17.828 -10.555 -11.359 1 90.38 86 CYS A CA 1
ATOM 683 C C . CYS A 1 86 ? 16.812 -11.07 -10.344 1 90.38 86 CYS A C 1
ATOM 685 O O . CYS A 1 86 ? 16.828 -12.242 -9.984 1 90.38 86 CYS A O 1
ATOM 687 N N . SER A 1 87 ? 16.062 -10.07 -9.812 1 90 87 SER A N 1
ATOM 688 C CA . SER A 1 87 ? 15.086 -10.469 -8.812 1 90 87 SER A CA 1
ATOM 689 C C . SER A 1 87 ? 13.805 -9.648 -8.938 1 90 87 SER A C 1
ATOM 691 O O . SER A 1 87 ? 13.805 -8.586 -9.562 1 90 87 SER A O 1
ATOM 693 N N . VAL A 1 88 ? 12.641 -10.266 -8.5 1 88.19 88 VAL A N 1
ATOM 694 C CA . VAL A 1 88 ? 11.383 -9.547 -8.328 1 88.19 88 VAL A CA 1
ATOM 695 C C . VAL A 1 88 ? 11.195 -9.172 -6.859 1 88.19 88 VAL A C 1
ATOM 697 O O . VAL A 1 88 ? 10.883 -10.023 -6.031 1 88.19 88 VAL A O 1
ATOM 700 N N . ILE A 1 89 ? 11.453 -7.844 -6.602 1 87.56 89 ILE A N 1
ATOM 701 C CA . ILE A 1 89 ? 11.406 -7.445 -5.199 1 87.56 89 ILE A CA 1
ATOM 702 C C . ILE A 1 89 ? 10.367 -6.34 -5.016 1 87.56 89 ILE A C 1
ATOM 704 O O . ILE A 1 89 ? 9.977 -6.031 -3.887 1 87.56 89 ILE A O 1
ATOM 708 N N . ASP A 1 90 ? 9.859 -5.762 -6.145 1 80.69 90 ASP A N 1
ATOM 709 C CA . ASP A 1 90 ? 8.727 -4.84 -6.102 1 80.69 90 ASP A CA 1
ATOM 710 C C . ASP A 1 90 ? 7.398 -5.598 -6.117 1 80.69 90 ASP A C 1
ATOM 712 O O . ASP A 1 90 ? 7.16 -6.43 -6.996 1 80.69 90 ASP A O 1
ATOM 716 N N . HIS A 1 91 ? 6.598 -5.277 -5.105 1 87.25 91 HIS A N 1
ATOM 717 C CA . HIS A 1 91 ? 5.344 -6.004 -4.945 1 87.25 91 HIS A CA 1
ATOM 718 C C . HIS A 1 91 ? 4.16 -5.047 -4.84 1 87.25 91 HIS A C 1
ATOM 720 O O . HIS A 1 91 ? 4.293 -3.947 -4.301 1 87.25 91 HIS A O 1
ATOM 726 N N . ILE A 1 92 ? 3.064 -5.543 -5.352 1 85.44 92 ILE A N 1
ATOM 727 C CA . ILE A 1 92 ? 1.768 -4.922 -5.102 1 85.44 92 ILE A CA 1
ATOM 728 C C . ILE A 1 92 ? 0.817 -5.949 -4.488 1 85.44 92 ILE A C 1
ATOM 730 O O . ILE A 1 92 ? 0.575 -7.008 -5.074 1 85.44 92 ILE A O 1
ATOM 734 N N . TRP A 1 93 ? 0.35 -5.566 -3.334 1 88.31 93 TRP A N 1
ATOM 735 C CA . TRP A 1 93 ? -0.572 -6.438 -2.613 1 88.31 93 TRP A CA 1
ATOM 736 C C . TRP A 1 93 ? -1.939 -5.777 -2.463 1 88.31 93 TRP A C 1
ATOM 738 O O . TRP A 1 93 ? -2.031 -4.578 -2.197 1 88.31 93 TRP A O 1
ATOM 748 N N . ILE A 1 94 ? -2.961 -6.617 -2.639 1 86 94 ILE A N 1
ATOM 749 C CA . ILE A 1 94 ? -4.328 -6.145 -2.434 1 86 94 ILE A CA 1
ATOM 750 C C . ILE A 1 94 ? -5.09 -7.141 -1.563 1 86 94 ILE A C 1
ATOM 752 O O . ILE A 1 94 ? -4.676 -8.289 -1.417 1 86 94 ILE A O 1
ATOM 756 N N . ASN A 1 95 ? -6.105 -6.648 -0.907 1 87.44 95 ASN A N 1
ATOM 757 C CA . ASN A 1 95 ? -6.965 -7.617 -0.237 1 87.44 95 ASN A CA 1
ATOM 758 C C . ASN A 1 95 ? -8.125 -8.047 -1.131 1 87.44 95 ASN A C 1
ATOM 760 O O . ASN A 1 95 ? -8.289 -7.531 -2.238 1 87.44 95 ASN A O 1
ATOM 764 N N . SER A 1 96 ? -8.898 -9.008 -0.687 1 85.25 96 SER A N 1
ATOM 765 C CA . SER A 1 96 ? -9.891 -9.688 -1.517 1 85.25 96 SER A CA 1
ATOM 766 C C . SER A 1 96 ? -11.016 -8.734 -1.918 1 85.25 96 SER A C 1
ATOM 768 O O . SER A 1 96 ? -11.75 -9.008 -2.869 1 85.25 96 SER A O 1
ATOM 770 N N . LEU A 1 97 ? -11.172 -7.68 -1.221 1 80.94 97 LEU A N 1
ATOM 771 C CA . LEU A 1 97 ? -12.219 -6.711 -1.543 1 80.94 97 LEU A CA 1
ATOM 772 C C . LEU A 1 97 ? -11.992 -6.109 -2.926 1 80.94 97 LEU A C 1
ATOM 774 O O . LEU A 1 97 ? -12.93 -5.621 -3.555 1 80.94 97 LEU A O 1
ATOM 778 N N . PHE A 1 98 ? -10.75 -6.203 -3.412 1 78.75 98 PHE A N 1
ATOM 779 C CA . PHE A 1 98 ? -10.43 -5.672 -4.73 1 78.75 98 PHE A CA 1
ATOM 780 C C . PHE A 1 98 ? -10.867 -6.641 -5.824 1 78.75 98 PHE A C 1
ATOM 782 O O . PHE A 1 98 ? -11 -6.258 -6.988 1 78.75 98 PHE A O 1
ATOM 789 N N . LEU A 1 99 ? -11.031 -7.879 -5.508 1 78.5 99 LEU A N 1
ATOM 790 C CA . LEU A 1 99 ? -11.383 -8.883 -6.508 1 78.5 99 LEU A CA 1
ATOM 791 C C . LEU A 1 99 ? -12.805 -8.672 -7.008 1 78.5 99 LEU A C 1
ATOM 793 O O . LEU A 1 99 ? -13.109 -8.977 -8.164 1 78.5 99 LEU A O 1
ATOM 797 N N . ASP A 1 100 ? -13.586 -8.281 -6.148 1 71.38 100 ASP A N 1
ATOM 798 C CA . ASP A 1 100 ? -14.992 -8.086 -6.504 1 71.38 100 ASP A CA 1
ATOM 799 C C . ASP A 1 100 ? -15.188 -6.77 -7.25 1 71.38 100 ASP A C 1
ATOM 801 O O . ASP A 1 100 ? -16.234 -6.543 -7.852 1 71.38 100 ASP A O 1
ATOM 805 N N . SER A 1 101 ? -14.266 -5.883 -7.078 1 57.66 101 SER A N 1
ATOM 806 C CA . SER A 1 101 ? -14.477 -4.547 -7.621 1 57.66 101 SER A CA 1
ATOM 807 C C . SER A 1 101 ? -13.953 -4.445 -9.055 1 57.66 101 SER A C 1
ATOM 809 O O . SER A 1 101 ? -12.781 -4.711 -9.305 1 57.66 101 SER A O 1
ATOM 811 N N . GLN A 1 10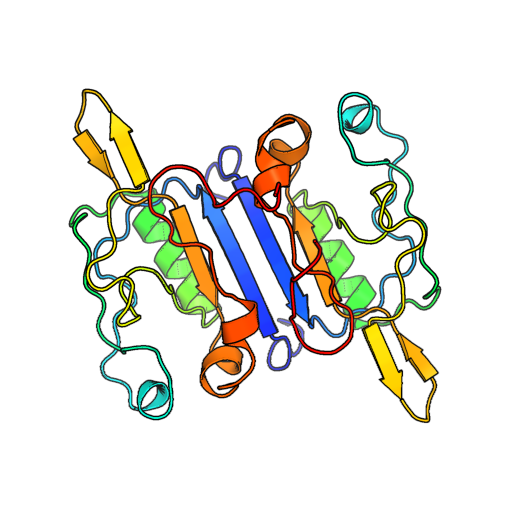2 ? -14.617 -5.156 -10.062 1 50.91 102 GLN A N 1
ATOM 812 C CA . GLN A 1 102 ? -14.195 -4.973 -11.453 1 50.91 102 GLN A CA 1
ATOM 813 C C . GLN A 1 102 ? -13.555 -3.607 -11.656 1 50.91 102 GLN A C 1
ATOM 815 O O . GLN A 1 102 ? -12.578 -3.479 -12.398 1 50.91 102 GLN A O 1
ATOM 820 N N . LEU A 1 103 ? -14.258 -2.623 -11.383 1 42.5 103 LEU A N 1
ATOM 821 C CA . LEU A 1 103 ? -14.062 -1.218 -11.719 1 42.5 103 LEU A CA 1
ATOM 822 C C . LEU A 1 103 ? -12.766 -0.689 -11.109 1 42.5 103 LEU A C 1
ATOM 824 O O . LEU A 1 103 ? -12.117 0.184 -11.68 1 42.5 103 LEU A O 1
ATOM 828 N N . ASP A 1 104 ? -12.492 -1.263 -10.086 1 42.72 104 ASP A N 1
ATOM 829 C CA . ASP A 1 104 ? -11.625 -0.466 -9.219 1 42.72 104 ASP A CA 1
ATOM 830 C C . ASP A 1 104 ? -10.156 -0.675 -9.578 1 42.72 104 ASP A C 1
ATOM 832 O O . ASP A 1 104 ? -9.312 0.167 -9.266 1 42.72 104 ASP A O 1
ATOM 836 N N . PHE A 1 105 ? -9.828 -1.803 -10.148 1 42.72 105 PHE A N 1
ATOM 837 C CA . PHE A 1 105 ? -8.43 -1.986 -10.484 1 42.72 105 PHE A CA 1
ATOM 838 C C . PHE A 1 105 ? -8.008 -1.033 -11.602 1 42.72 105 PHE A C 1
ATOM 840 O O . PHE A 1 105 ? -6.832 -0.703 -11.734 1 42.72 105 PHE A O 1
ATOM 847 N N . GLU A 1 106 ? -9.016 -0.729 -12.508 1 39.34 106 GLU A N 1
ATOM 848 C CA . GLU A 1 106 ? -8.633 0.255 -13.516 1 39.34 106 GLU A CA 1
ATOM 849 C C . GLU A 1 106 ? -7.93 1.45 -12.883 1 39.34 106 GLU A C 1
ATOM 851 O O . GLU A 1 106 ? -7.07 2.074 -13.508 1 39.34 106 GLU A O 1
ATOM 856 N N . VAL A 1 107 ? -8.391 1.659 -11.812 1 35.22 107 VAL A N 1
ATOM 857 C CA . VAL A 1 107 ? -7.77 2.791 -11.133 1 35.22 107 VAL A CA 1
ATOM 858 C C . VAL A 1 107 ? -6.367 2.406 -10.664 1 35.22 107 VAL A C 1
ATOM 860 O O . VAL A 1 107 ? -5.484 3.26 -10.555 1 35.22 107 VAL A O 1
ATOM 863 N N . LEU A 1 108 ? -6.273 1.041 -10.508 1 37.47 108 LEU A N 1
ATOM 864 C CA . LEU A 1 108 ? -4.941 0.589 -10.117 1 37.47 108 LEU A CA 1
ATOM 865 C C . LEU A 1 108 ? -4.055 0.387 -11.336 1 37.47 108 LEU A C 1
ATOM 867 O O . LEU A 1 108 ? -3.592 -0.727 -11.602 1 37.47 108 LEU A O 1
ATOM 871 N N . LYS A 1 109 ? -4.527 0.887 -12.562 1 32.16 109 LYS A N 1
ATOM 872 C CA . LYS A 1 109 ? -3.455 0.716 -13.539 1 32.16 109 LYS A CA 1
ATOM 873 C C . LYS A 1 109 ? -2.09 0.955 -12.898 1 32.16 109 LYS A C 1
ATOM 875 O O . LYS A 1 109 ? -1.7 2.102 -12.664 1 32.16 109 LYS A O 1
ATOM 880 N N . ILE A 1 110 ? -1.775 -0.051 -12.195 1 32.75 110 ILE A N 1
ATOM 881 C CA . ILE A 1 110 ? -0.367 -0.128 -11.82 1 32.75 110 ILE A CA 1
ATOM 882 C C . ILE A 1 110 ? 0.507 0.114 -13.047 1 32.75 110 ILE A C 1
ATOM 884 O O . ILE A 1 110 ? 0.374 -0.58 -14.062 1 32.75 110 ILE A O 1
ATOM 888 N N . PRO A 1 111 ? 0.917 1.242 -13.391 1 32.16 111 PRO A N 1
ATOM 889 C CA . PRO A 1 111 ? 1.78 1.31 -14.578 1 32.16 111 PRO A CA 1
ATOM 890 C C . PRO A 1 111 ? 2.582 0.029 -14.797 1 32.16 111 PRO A C 1
ATOM 892 O O . PRO A 1 111 ? 2.85 -0.707 -13.844 1 32.16 111 PRO A O 1
ATOM 895 N N . GLU A 1 112 ? 2.486 -0.528 -15.984 1 30.28 112 GLU A N 1
ATOM 896 C CA . GLU A 1 112 ? 3.467 -1.539 -16.375 1 30.28 112 GLU A CA 1
ATOM 897 C C . GLU A 1 112 ? 4.75 -1.405 -15.555 1 30.28 112 GLU A C 1
ATOM 899 O O . GLU A 1 112 ? 5.344 -0.328 -15.5 1 30.28 112 GLU A O 1
ATOM 904 N N . ILE A 1 113 ? 4.875 -2.176 -14.578 1 30.05 113 ILE A N 1
ATOM 905 C CA . ILE A 1 113 ? 6.078 -2.438 -13.797 1 30.05 113 ILE A CA 1
ATOM 906 C C . ILE A 1 113 ? 7.285 -2.531 -14.727 1 30.05 113 ILE A C 1
ATOM 908 O O . ILE A 1 113 ? 8.312 -3.121 -14.367 1 30.05 113 ILE A O 1
ATOM 912 N N . SER A 1 114 ? 7.188 -2.504 -16.062 1 28.53 114 SER A N 1
ATOM 913 C CA . SER A 1 114 ? 8.5 -2.633 -16.688 1 28.53 114 SER A CA 1
ATOM 914 C C . SER A 1 114 ? 9.562 -1.873 -15.906 1 28.53 114 SER A C 1
ATOM 916 O O . SER A 1 114 ? 9.258 -1.197 -14.922 1 28.53 114 SER A O 1
ATOM 918 N N . ASP A 1 115 ? 10.492 -1.122 -16.484 1 29.25 115 ASP A N 1
ATOM 919 C CA . ASP A 1 115 ? 11.648 -0.617 -15.742 1 29.25 115 ASP A CA 1
ATOM 920 C C . ASP A 1 115 ? 11.211 0.099 -14.461 1 29.25 115 ASP A C 1
ATOM 922 O O . ASP A 1 115 ? 11.648 -0.257 -13.367 1 29.25 115 ASP A O 1
ATOM 926 N N . HIS A 1 116 ? 11.484 1.504 -14.289 1 28.17 116 HIS A N 1
ATOM 927 C CA . HIS A 1 116 ? 11.25 2.303 -13.094 1 28.17 116 HIS A CA 1
ATOM 928 C C . HIS A 1 116 ? 9.766 2.408 -12.781 1 28.17 116 HIS A C 1
ATOM 930 O O . HIS A 1 116 ? 8.922 2.205 -13.656 1 28.17 116 HIS A O 1
ATOM 936 N N . LEU A 1 117 ? 9.383 2.285 -11.383 1 29.11 117 LEU A N 1
ATOM 937 C CA . LEU A 1 117 ? 8.047 2.525 -10.852 1 29.11 117 LEU A CA 1
ATOM 938 C C . LEU A 1 117 ? 7.305 3.57 -11.68 1 29.11 117 LEU A C 1
ATOM 940 O O . LEU A 1 117 ? 7.844 4.645 -11.953 1 29.11 117 LEU A O 1
ATOM 944 N N . PRO A 1 118 ? 6.426 3.387 -12.727 1 28.31 118 PRO A N 1
ATOM 945 C CA . PRO A 1 118 ? 5.734 4.336 -13.602 1 28.31 118 PRO A CA 1
ATOM 946 C C . PRO A 1 118 ? 5.383 5.641 -12.891 1 28.31 118 PRO A C 1
ATOM 948 O O . PRO A 1 118 ? 4.926 5.625 -11.75 1 28.31 118 PRO A O 1
ATOM 951 N N . VAL A 1 119 ? 6.188 6.77 -13.234 1 24.97 119 VAL A N 1
ATOM 952 C CA . VAL A 1 119 ? 6.266 8.203 -12.992 1 24.97 119 VAL A CA 1
ATOM 953 C C . VAL A 1 119 ? 4.922 8.859 -13.305 1 24.97 119 VAL A C 1
ATOM 955 O O . VAL A 1 119 ? 4.367 8.664 -14.391 1 24.97 119 VAL A O 1
ATOM 958 N N . LEU A 1 120 ? 4.141 9.047 -12.438 1 26.98 120 LEU A N 1
ATOM 959 C CA . LEU A 1 120 ? 2.998 9.953 -12.531 1 26.98 120 LEU A CA 1
ATOM 960 C C . LEU A 1 120 ? 3.379 11.234 -13.266 1 26.98 120 LEU A C 1
ATOM 962 O O . LEU A 1 120 ? 2.615 12.203 -13.266 1 26.98 120 LEU A O 1
ATOM 966 N N . LEU A 1 121 ? 4.66 11.43 -13.805 1 22.03 121 LEU A N 1
ATOM 967 C CA . LEU A 1 121 ? 5.113 12.727 -14.281 1 22.03 121 LEU A CA 1
ATOM 968 C C . LEU A 1 121 ? 4.613 12.984 -15.703 1 22.03 121 LEU A C 1
ATOM 970 O O . LEU A 1 121 ? 4.672 14.117 -16.188 1 22.03 121 LEU A O 1
ATOM 974 N N . ASN A 1 122 ? 3.629 12.531 -16.406 1 22.66 122 ASN A N 1
ATOM 975 C CA . ASN A 1 122 ? 3.709 13.328 -17.625 1 22.66 122 ASN A CA 1
ATOM 976 C C . ASN A 1 122 ? 2.967 14.648 -17.484 1 22.66 122 ASN A C 1
ATOM 978 O O . ASN A 1 122 ? 1.853 14.688 -16.953 1 22.66 122 ASN A O 1
ATOM 982 N N . MET B 1 1 ? 10.453 -8.789 16.281 1 24.52 1 MET B N 1
ATOM 983 C CA . MET B 1 1 ? 11.414 -9.086 15.219 1 24.52 1 MET B CA 1
ATOM 984 C C . MET B 1 1 ? 10.953 -8.492 13.898 1 24.52 1 MET B C 1
ATOM 986 O O . MET B 1 1 ? 10.203 -9.133 13.148 1 24.52 1 MET B O 1
ATOM 990 N N . PHE B 1 2 ? 10.438 -7.363 13.906 1 33.53 2 PHE B N 1
ATOM 991 C CA . PHE B 1 2 ? 10.031 -6.668 12.695 1 33.53 2 PHE B CA 1
ATOM 992 C C . PHE B 1 2 ? 11.164 -6.641 11.68 1 33.53 2 PHE B C 1
ATOM 994 O O . PHE B 1 2 ? 12.281 -6.246 12 1 33.53 2 PHE B O 1
ATOM 1001 N N . ALA B 1 3 ? 11.273 -7.727 10.898 1 41.91 3 ALA B N 1
ATOM 1002 C CA . ALA B 1 3 ? 12.211 -7.777 9.773 1 41.91 3 ALA B CA 1
ATOM 1003 C C . ALA B 1 3 ? 12.688 -6.379 9.391 1 41.91 3 ALA B C 1
ATOM 1005 O O . ALA B 1 3 ? 12 -5.391 9.648 1 41.91 3 ALA B O 1
ATOM 1006 N N . ASN B 1 4 ? 14.008 -6.262 9.461 1 47.5 4 ASN B N 1
ATOM 1007 C CA . ASN B 1 4 ? 14.648 -4.992 9.125 1 47.5 4 ASN B CA 1
ATOM 1008 C C . ASN B 1 4 ? 13.906 -4.273 8 1 47.5 4 ASN B C 1
ATOM 1010 O O . ASN B 1 4 ? 14.32 -4.34 6.844 1 47.5 4 ASN B O 1
ATOM 1014 N N . TYR B 1 5 ? 12.586 -4.098 8.227 1 58.56 5 TYR B N 1
ATOM 1015 C CA . TYR B 1 5 ? 11.727 -3.342 7.316 1 58.56 5 TYR B CA 1
ATOM 1016 C C . TYR B 1 5 ? 12.273 -1.938 7.09 1 58.56 5 TYR B C 1
ATOM 1018 O O . TYR B 1 5 ? 11.766 -1.192 6.25 1 58.56 5 TYR B O 1
ATOM 1026 N N . ASN B 1 6 ? 13.398 -1.773 7.723 1 61.69 6 ASN B N 1
ATOM 1027 C CA . ASN B 1 6 ? 13.961 -0.426 7.699 1 61.69 6 ASN B CA 1
ATOM 1028 C C . ASN B 1 6 ? 14.547 -0.088 6.332 1 61.69 6 ASN B C 1
ATOM 1030 O O . ASN B 1 6 ? 14.898 1.063 6.07 1 61.69 6 ASN B O 1
ATOM 1034 N N . GLU B 1 7 ? 14.414 -1.117 5.488 1 73.31 7 GLU B N 1
ATOM 1035 C CA . GLU B 1 7 ? 14.977 -0.819 4.172 1 73.31 7 GLU B CA 1
ATOM 1036 C C . GLU B 1 7 ? 13.93 -0.981 3.076 1 73.31 7 GLU B C 1
ATOM 1038 O O . GLU B 1 7 ? 14.234 -0.82 1.893 1 73.31 7 GLU B O 1
ATOM 1043 N N . CYS B 1 8 ? 12.703 -1.159 3.594 1 78.38 8 CYS B N 1
ATOM 1044 C CA . CYS B 1 8 ? 11.633 -1.377 2.625 1 78.38 8 CYS B CA 1
ATOM 1045 C C . CYS B 1 8 ? 10.844 -0.096 2.391 1 78.38 8 CYS B C 1
ATOM 1047 O O . CYS B 1 8 ? 10.375 0.532 3.34 1 78.38 8 CYS B O 1
ATOM 1049 N N . LYS B 1 9 ? 10.883 0.369 1.16 1 82.69 9 LYS B N 1
ATOM 1050 C CA . LYS B 1 9 ? 9.984 1.461 0.79 1 82.69 9 LYS B CA 1
ATOM 1051 C C . LYS B 1 9 ? 8.555 0.959 0.599 1 82.69 9 LYS B C 1
ATOM 1053 O O . LYS B 1 9 ? 8.297 0.122 -0.269 1 82.69 9 LYS B O 1
ATOM 1058 N N . ILE B 1 10 ? 7.672 1.493 1.433 1 85.94 10 ILE B N 1
ATOM 1059 C CA . ILE B 1 10 ? 6.328 0.922 1.472 1 85.94 10 ILE B CA 1
ATOM 1060 C C . ILE B 1 10 ? 5.293 2.031 1.308 1 85.94 10 ILE B C 1
ATOM 1062 O O . ILE B 1 10 ? 5.422 3.105 1.898 1 85.94 10 ILE B O 1
ATOM 1066 N N . ILE B 1 11 ? 4.34 1.771 0.525 1 84.88 11 ILE B N 1
ATOM 1067 C CA . ILE B 1 11 ? 3.152 2.605 0.363 1 84.88 11 ILE B CA 1
ATOM 1068 C C . ILE B 1 11 ? 1.905 1.804 0.727 1 84.88 11 ILE B C 1
ATOM 1070 O O . ILE B 1 11 ? 1.773 0.639 0.343 1 84.88 11 ILE B O 1
ATOM 1074 N N . ILE B 1 12 ? 1.101 2.33 1.513 1 86.56 12 ILE B N 1
ATOM 1075 C CA . ILE B 1 12 ? -0.202 1.765 1.849 1 86.56 12 ILE B CA 1
ATOM 1076 C C . ILE B 1 12 ? -1.307 2.738 1.441 1 86.56 12 ILE B C 1
ATOM 1078 O O . ILE B 1 12 ? -1.224 3.936 1.726 1 86.56 12 ILE B O 1
ATOM 1082 N N . ALA B 1 13 ? -2.229 2.25 0.696 1 84.31 13 ALA B N 1
ATOM 1083 C CA . ALA B 1 13 ? -3.314 3.121 0.256 1 84.31 13 ALA B CA 1
ATOM 1084 C C . ALA B 1 13 ? -4.652 2.385 0.272 1 84.31 13 ALA B C 1
ATOM 1086 O O . ALA B 1 13 ? -4.688 1.153 0.225 1 84.31 13 ALA B O 1
ATOM 1087 N N . GLY B 1 14 ? -5.734 3.221 0.441 1 83.06 14 GLY B N 1
ATOM 1088 C CA . GLY B 1 14 ? -7.055 2.625 0.317 1 83.06 14 GLY B CA 1
ATOM 1089 C C . GLY B 1 14 ? -8.117 3.357 1.115 1 83.06 14 GLY B C 1
ATOM 1090 O O . GLY B 1 14 ? -7.887 4.473 1.588 1 83.06 14 GLY B O 1
ATOM 1091 N N . ASP B 1 15 ? -9.25 2.762 1.026 1 81.62 15 ASP B N 1
ATOM 1092 C CA . ASP B 1 15 ? -10.359 3.168 1.879 1 81.62 15 ASP B CA 1
ATOM 1093 C C . ASP B 1 15 ? -10.281 2.486 3.244 1 81.62 15 ASP B C 1
ATOM 1095 O O . ASP B 1 15 ? -10.562 1.292 3.365 1 81.62 15 ASP B O 1
ATOM 1099 N N . LEU B 1 16 ? -9.93 3.273 4.234 1 84.75 16 LEU B N 1
ATOM 1100 C CA . LEU B 1 16 ? -9.703 2.678 5.547 1 84.75 16 LEU B CA 1
ATOM 1101 C C . LEU B 1 16 ? -10.852 2.998 6.496 1 84.75 16 LEU B C 1
ATOM 1103 O O . LEU B 1 16 ? -10.82 2.621 7.668 1 84.75 16 LEU B O 1
ATOM 1107 N N . ASN B 1 17 ? -11.836 3.713 6.012 1 87.88 17 ASN B N 1
ATOM 1108 C CA . ASN B 1 17 ? -12.953 4.16 6.84 1 87.88 17 ASN B CA 1
ATOM 1109 C C . ASN B 1 17 ? -12.469 4.859 8.102 1 87.88 17 ASN B C 1
ATOM 1111 O O . ASN B 1 17 ? -13.047 4.684 9.18 1 87.88 17 ASN B O 1
ATOM 1115 N N . ALA B 1 18 ? -11.391 5.492 7.926 1 92.5 18 ALA B N 1
ATOM 1116 C CA . ALA B 1 18 ? -10.742 6.191 9.031 1 92.5 18 ALA B CA 1
ATOM 1117 C C . ALA B 1 18 ? -10.727 7.699 8.789 1 92.5 18 ALA B C 1
ATOM 1119 O O . ALA B 1 18 ? -10.188 8.172 7.789 1 92.5 18 ALA B O 1
ATOM 1120 N N . ARG B 1 19 ? -11.398 8.406 9.617 1 95.06 19 ARG B N 1
ATOM 1121 C CA . ARG B 1 19 ? -11.289 9.859 9.633 1 95.06 19 ARG B CA 1
ATOM 1122 C C . ARG B 1 19 ? -10.273 10.32 10.672 1 95.06 19 ARG B C 1
ATOM 1124 O O . ARG B 1 19 ? -10.43 10.047 11.867 1 95.06 19 ARG B O 1
ATOM 1131 N N . ILE B 1 20 ? -9.203 11.062 10.148 1 96.75 20 ILE B N 1
ATOM 1132 C CA . ILE B 1 20 ? -8.078 11.25 11.062 1 96.75 20 ILE B CA 1
ATOM 1133 C C . ILE B 1 20 ? -7.77 12.734 11.211 1 96.75 20 ILE B C 1
ATOM 1135 O O . ILE B 1 20 ? -6.734 13.109 11.766 1 96.75 20 ILE B O 1
ATOM 1139 N N . SER B 1 21 ? -8.602 13.562 10.633 1 96.56 21 SER B N 1
ATOM 1140 C CA . SER B 1 21 ? -8.375 15 10.695 1 96.56 21 SER B CA 1
ATOM 1141 C C . SER B 1 21 ? -6.93 15.352 10.344 1 96.56 21 SER B C 1
ATOM 1143 O O . SER B 1 21 ? -6.418 14.93 9.305 1 96.56 21 SER B O 1
ATOM 1145 N N . ASN B 1 22 ? -6.25 16.234 11.195 1 95.38 22 ASN B N 1
ATOM 1146 C CA . ASN B 1 22 ? -4.891 16.656 10.875 1 95.38 22 ASN B CA 1
ATOM 1147 C C . ASN B 1 22 ? -3.857 15.883 11.695 1 95.38 22 ASN B C 1
ATOM 1149 O O . ASN B 1 22 ? -2.713 16.328 11.828 1 95.38 22 ASN B O 1
ATOM 1153 N N . LEU B 1 23 ? -4.277 14.711 12.211 1 95.94 23 LEU B N 1
ATOM 1154 C CA . LEU B 1 23 ? -3.322 13.891 12.945 1 95.94 23 LEU B CA 1
ATOM 1155 C C . LEU B 1 23 ? -2.176 13.453 12.039 1 95.94 23 LEU B C 1
ATOM 1157 O O . LEU B 1 23 ? -2.254 13.602 10.82 1 95.94 23 LEU B O 1
ATOM 1161 N N . ASN B 1 24 ? -1.069 12.992 12.625 1 95.62 24 ASN B N 1
ATOM 1162 C CA . ASN B 1 24 ? 0.144 12.641 11.898 1 95.62 24 ASN B CA 1
ATOM 1163 C C . ASN B 1 24 ? 0.849 13.875 11.352 1 95.62 24 ASN B C 1
ATOM 1165 O O . ASN B 1 24 ? 1.478 13.82 10.289 1 95.62 24 ASN B O 1
ATO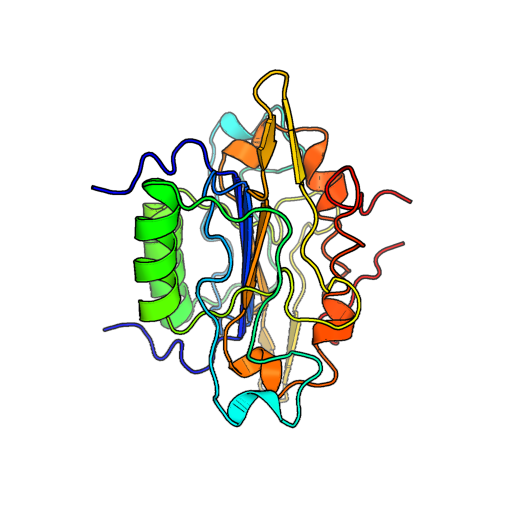M 1169 N N . SER B 1 25 ? 0.643 15.016 11.961 1 94.5 25 SER B N 1
ATOM 1170 C CA . SER B 1 25 ? 1.39 16.25 11.727 1 94.5 25 SER B CA 1
ATOM 1171 C C . SER B 1 25 ? 2.615 16.328 12.633 1 94.5 25 SER B C 1
ATOM 1173 O O . SER B 1 25 ? 2.539 16 13.812 1 94.5 25 SER B O 1
ATOM 1175 N N . PHE B 1 26 ? 3.668 16.688 12.016 1 90.94 26 PHE B N 1
ATOM 1176 C CA . PHE B 1 26 ? 4.922 16.734 12.758 1 90.94 26 PHE B CA 1
ATOM 1177 C C . PHE B 1 26 ? 5.656 18.047 12.5 1 90.94 26 PHE B C 1
ATOM 1179 O O . PHE B 1 26 ? 5.625 18.578 11.383 1 90.94 26 PHE B O 1
ATOM 1186 N N . TYR B 1 27 ? 6.359 18.609 13.508 1 84 27 TYR B N 1
ATOM 1187 C CA . TYR B 1 27 ? 7.238 19.766 13.352 1 84 27 TYR B CA 1
ATOM 1188 C C . TYR B 1 27 ? 8.688 19.328 13.148 1 84 27 TYR B C 1
ATOM 1190 O O . TYR B 1 27 ? 9.609 20.125 13.266 1 84 27 TYR B O 1
ATOM 1198 N N . ASP B 1 28 ? 8.859 18.297 12.414 1 75.5 28 ASP B N 1
ATOM 1199 C CA . ASP B 1 28 ? 10.18 17.688 12.297 1 75.5 28 ASP B CA 1
ATOM 1200 C C . ASP B 1 28 ? 10.891 18.156 11.031 1 75.5 28 ASP B C 1
ATOM 1202 O O . ASP B 1 28 ? 10.25 18.438 10.016 1 75.5 28 ASP B O 1
ATOM 1206 N N . ASP B 1 29 ? 12.125 18.156 11.164 1 79.81 29 ASP B N 1
ATOM 1207 C CA . ASP B 1 29 ? 13.008 18.609 10.094 1 79.81 29 ASP B CA 1
ATOM 1208 C C . ASP B 1 29 ? 13.117 17.578 8.984 1 79.81 29 ASP B C 1
ATOM 1210 O O . ASP B 1 29 ? 13.68 17.844 7.926 1 79.81 29 ASP B O 1
ATOM 1214 N N . ILE B 1 30 ? 12.547 16.469 9.172 1 78.75 30 ILE B N 1
ATOM 1215 C CA . ILE B 1 30 ? 12.711 15.398 8.203 1 78.75 30 ILE B CA 1
ATOM 1216 C C . ILE B 1 30 ? 12.039 15.789 6.883 1 78.75 30 ILE B C 1
ATOM 1218 O O . ILE B 1 30 ? 12.32 15.195 5.84 1 78.75 30 ILE B O 1
ATOM 1222 N N . PHE B 1 31 ? 11.164 16.781 6.969 1 83.81 31 PHE B N 1
ATOM 1223 C CA . PHE B 1 31 ? 10.398 17.156 5.781 1 83.81 31 PHE B CA 1
ATOM 1224 C C . PHE B 1 31 ? 11.102 18.266 5.012 1 83.81 31 PHE B C 1
ATOM 1226 O O . PHE B 1 31 ? 10.688 18.609 3.902 1 83.81 31 PHE B O 1
ATOM 1233 N N . MET B 1 32 ? 12.094 18.844 5.551 1 78 32 MET B N 1
ATOM 1234 C CA . MET B 1 32 ? 12.727 20.047 5.004 1 78 32 MET B CA 1
ATOM 1235 C C . MET B 1 32 ? 13.211 19.812 3.578 1 78 32 MET B C 1
ATOM 1237 O O . MET B 1 32 ? 13.07 20.672 2.713 1 78 32 MET B O 1
ATOM 1241 N N . ASN B 1 33 ? 13.719 18.672 3.283 1 77.12 33 ASN B N 1
ATOM 1242 C CA . ASN B 1 33 ? 14.227 18.406 1.941 1 77.12 33 ASN B CA 1
ATOM 1243 C C . ASN B 1 33 ? 13.266 17.531 1.141 1 77.12 33 ASN B C 1
ATOM 1245 O O . ASN B 1 33 ? 13.688 16.844 0.204 1 77.12 33 ASN B O 1
ATOM 1249 N N . SER B 1 34 ? 11.992 17.703 1.538 1 76.94 34 SER B N 1
ATOM 1250 C CA . SER B 1 34 ? 11.008 16.875 0.835 1 76.94 34 SER B CA 1
ATOM 1251 C C . SER B 1 34 ? 9.898 17.734 0.23 1 76.94 34 SER B C 1
ATOM 1253 O O . SER B 1 34 ? 9.836 18.938 0.483 1 76.94 34 SER B O 1
ATOM 1255 N N . SER B 1 35 ? 9.094 17.141 -0.684 1 75.75 35 SER B N 1
ATOM 1256 C CA . SER B 1 35 ? 7.93 17.812 -1.255 1 75.75 35 SER B CA 1
ATOM 1257 C C . SER B 1 35 ? 6.738 17.75 -0.305 1 75.75 35 SER B C 1
ATOM 1259 O O . SER B 1 35 ? 5.656 18.25 -0.63 1 75.75 35 SER B O 1
ATOM 1261 N N . PHE B 1 36 ? 7.07 17.234 0.854 1 82.88 36 PHE B N 1
ATOM 1262 C CA . PHE B 1 36 ? 6.008 17.078 1.843 1 82.88 36 PHE B CA 1
ATOM 1263 C C . PHE B 1 36 ? 6.188 18.062 2.994 1 82.88 36 PHE B C 1
ATOM 1265 O O . PHE B 1 36 ? 7.316 18.375 3.385 1 82.88 36 PHE B O 1
ATOM 1272 N N . HIS B 1 37 ? 5.027 18.484 3.457 1 86.62 37 HIS B N 1
ATOM 1273 C CA . HIS B 1 37 ? 5.043 19.328 4.648 1 86.62 37 HIS B CA 1
ATOM 1274 C C . HIS B 1 37 ? 4.855 18.484 5.914 1 86.62 37 HIS B C 1
ATOM 1276 O O . HIS B 1 37 ? 4.207 17.438 5.879 1 86.62 37 HIS B O 1
ATOM 1282 N N . GLY B 1 38 ? 5.445 18.969 6.977 1 90.31 38 GLY B N 1
ATOM 1283 C CA . GLY B 1 38 ? 5.27 18.281 8.25 1 90.31 38 GLY B CA 1
ATOM 1284 C C . GLY B 1 38 ? 3.865 18.422 8.805 1 90.31 38 GLY B C 1
ATOM 1285 O O . GLY B 1 38 ? 3.314 17.453 9.352 1 90.31 38 GLY B O 1
ATOM 1286 N N . ILE B 1 39 ? 3.338 19.641 8.625 1 92.06 39 ILE B N 1
ATOM 1287 C CA . ILE B 1 39 ? 1.988 19.922 9.102 1 92.06 39 ILE B CA 1
ATOM 1288 C C . ILE B 1 39 ? 0.978 19.625 7.996 1 92.06 39 ILE B C 1
ATOM 1290 O O . ILE B 1 39 ? 1.202 19.984 6.836 1 92.06 39 ILE B O 1
ATOM 1294 N N . ARG B 1 40 ? -0.128 19 8.461 1 92.06 40 ARG B N 1
ATOM 1295 C CA . ARG B 1 40 ? -1.174 18.656 7.504 1 92.06 40 ARG B CA 1
ATOM 1296 C C . ARG B 1 40 ? -2.383 19.578 7.648 1 92.06 40 ARG B C 1
ATOM 1298 O O . ARG B 1 40 ? -2.707 20 8.758 1 92.06 40 ARG B O 1
ATOM 1305 N N . TYR B 1 41 ? -2.959 19.781 6.453 1 92.81 41 TYR B N 1
ATOM 1306 C CA . TYR B 1 41 ? -4.234 20.484 6.438 1 92.81 41 TYR B CA 1
ATOM 1307 C C . TYR B 1 41 ? -5.305 19.656 5.742 1 92.81 41 TYR B C 1
ATOM 1309 O O . TYR B 1 41 ? -5.039 19 4.723 1 92.81 41 TYR B O 1
ATOM 1317 N N . THR B 1 42 ? -6.469 19.594 6.367 1 94.19 42 THR B N 1
ATOM 1318 C CA . THR B 1 42 ? -7.559 18.797 5.816 1 94.19 42 THR B CA 1
ATOM 1319 C C . THR B 1 42 ? -8.891 19.516 5.992 1 94.19 42 THR B C 1
ATOM 1321 O O . THR B 1 42 ? -9.07 20.281 6.934 1 94.19 42 THR B O 1
ATOM 1324 N N . LEU B 1 43 ? -9.859 19.266 5.086 1 92.5 43 LEU B N 1
ATOM 1325 C CA . LEU B 1 43 ? -11.211 19.797 5.207 1 92.5 43 LEU B CA 1
ATOM 1326 C C . LEU B 1 43 ? -12.023 18.984 6.215 1 92.5 43 LEU B C 1
ATOM 1328 O O . LEU B 1 43 ? -12.992 19.484 6.785 1 92.5 43 LEU B O 1
ATOM 1332 N N . ASP B 1 44 ? -11.602 17.75 6.406 1 95.12 44 ASP B N 1
ATOM 1333 C CA . ASP B 1 44 ? -12.273 16.875 7.363 1 95.12 44 ASP B CA 1
ATOM 1334 C C . ASP B 1 44 ? -11.625 16.969 8.742 1 95.12 44 ASP B C 1
ATOM 1336 O O . ASP B 1 44 ? -10.586 16.344 8.977 1 95.12 44 ASP B O 1
ATOM 1340 N N . THR B 1 45 ? -12.32 17.594 9.664 1 94.94 45 THR B N 1
ATOM 1341 C CA . THR B 1 45 ? -11.719 17.844 10.969 1 94.94 45 THR B CA 1
ATOM 1342 C C . THR B 1 45 ? -12.203 16.812 11.984 1 94.94 45 THR B C 1
ATOM 1344 O O . THR B 1 45 ? -11.898 16.922 13.18 1 94.94 45 THR B O 1
ATOM 1347 N N . VAL B 1 46 ? -12.914 15.797 11.562 1 96.25 46 VAL B N 1
ATOM 1348 C CA . VAL B 1 46 ? -13.484 14.797 12.469 1 96.25 46 VAL B CA 1
ATOM 1349 C C . VAL B 1 46 ? -12.531 13.609 12.594 1 96.25 46 VAL B C 1
ATOM 1351 O O . VAL B 1 46 ? -11.961 13.156 11.594 1 96.25 46 VAL B O 1
ATOM 1354 N N . ILE B 1 47 ? -12.375 13.086 13.875 1 97.12 47 ILE B N 1
ATOM 1355 C CA . ILE B 1 47 ? -11.664 11.844 14.148 1 97.12 47 ILE B CA 1
ATOM 1356 C C . ILE B 1 47 ? -12.641 10.781 14.648 1 97.12 47 ILE B C 1
ATOM 1358 O O . ILE B 1 47 ? -13.336 10.992 15.641 1 97.12 47 ILE B O 1
ATOM 1362 N N . ASN B 1 48 ? -12.719 9.742 13.914 1 95.44 48 ASN B N 1
ATOM 1363 C CA . ASN B 1 48 ? -13.57 8.664 14.391 1 95.44 48 ASN B CA 1
ATOM 1364 C C . ASN B 1 48 ? -12.758 7.57 15.078 1 95.44 48 ASN B C 1
ATOM 1366 O O . ASN B 1 48 ? -11.531 7.66 15.156 1 95.44 48 ASN B O 1
ATOM 1370 N N . SER B 1 49 ? -13.438 6.598 15.633 1 95.06 49 SER B N 1
ATOM 1371 C CA . SER B 1 49 ? -12.773 5.539 16.391 1 95.06 49 SER B CA 1
ATOM 1372 C C . SER B 1 49 ? -11.766 4.789 15.523 1 95.06 49 SER B C 1
ATOM 1374 O O . SER B 1 49 ? -10.648 4.508 15.961 1 95.06 49 SER B O 1
ATOM 1376 N N . GLN B 1 50 ? -12.141 4.523 14.352 1 92.5 50 GLN B N 1
ATOM 1377 C CA . GLN B 1 50 ? -11.242 3.846 13.422 1 92.5 50 GLN B CA 1
ATOM 1378 C C . GLN B 1 50 ? -10.031 4.711 13.102 1 92.5 50 GLN B C 1
ATOM 1380 O O . GLN B 1 50 ? -8.914 4.199 12.969 1 92.5 50 GLN B O 1
ATOM 1385 N N . GLY B 1 51 ? -10.258 5.934 12.922 1 94.5 51 GLY B N 1
ATOM 1386 C CA . GLY B 1 51 ? -9.164 6.867 12.719 1 94.5 51 GLY B CA 1
ATOM 1387 C C . GLY B 1 51 ? -8.117 6.812 13.82 1 94.5 51 GLY B C 1
ATOM 1388 O O . GLY B 1 51 ? -6.918 6.77 13.539 1 94.5 51 GLY B O 1
ATOM 1389 N N . ASN B 1 52 ? -8.586 6.773 15.07 1 94.88 52 ASN B N 1
ATOM 1390 C CA . ASN B 1 52 ? -7.684 6.688 16.219 1 94.88 52 ASN B CA 1
ATOM 1391 C C . ASN B 1 52 ? -6.852 5.41 16.172 1 94.88 52 ASN B C 1
ATOM 1393 O O . ASN B 1 52 ? -5.645 5.441 16.422 1 94.88 52 ASN B O 1
ATOM 1397 N N . ARG B 1 53 ? -7.484 4.41 15.891 1 91.38 53 ARG B N 1
ATOM 1398 C CA . ARG B 1 53 ? -6.801 3.119 15.844 1 91.38 53 ARG B CA 1
ATOM 1399 C C . ARG B 1 53 ? -5.754 3.094 14.734 1 91.38 53 ARG B C 1
ATOM 1401 O O . ARG B 1 53 ? -4.617 2.674 14.953 1 91.38 53 ARG B O 1
ATOM 1408 N N . ILE B 1 54 ? -6.121 3.598 13.57 1 90.88 54 ILE B N 1
ATOM 1409 C CA . ILE B 1 54 ? -5.254 3.551 12.398 1 90.88 54 ILE B CA 1
ATOM 1410 C C . ILE B 1 54 ? -4.039 4.449 12.617 1 90.88 54 ILE B C 1
ATOM 1412 O O . ILE B 1 54 ? -2.91 4.066 12.305 1 90.88 54 ILE B O 1
ATOM 1416 N N . ILE B 1 55 ? -4.242 5.574 13.188 1 94.44 55 ILE B N 1
ATOM 1417 C CA . ILE B 1 55 ? -3.143 6.508 13.414 1 94.44 55 ILE B CA 1
ATOM 1418 C C . ILE B 1 55 ? -2.117 5.875 14.352 1 94.44 55 ILE B C 1
ATOM 1420 O O . ILE B 1 55 ? -0.911 5.977 14.125 1 94.44 55 ILE B O 1
ATOM 1424 N N . GLU B 1 56 ? -2.654 5.223 15.359 1 92.25 56 GLU B N 1
ATOM 1425 C CA . GLU B 1 56 ? -1.759 4.574 16.312 1 92.25 56 GLU B CA 1
ATOM 1426 C C . GLU B 1 56 ? -0.912 3.502 15.641 1 92.25 56 GLU B C 1
ATOM 1428 O O . GLU B 1 56 ? 0.31 3.477 15.797 1 92.25 56 GLU B O 1
ATOM 1433 N N . ILE B 1 57 ? -1.517 2.662 14.867 1 88.56 57 ILE B N 1
ATOM 1434 C CA . ILE B 1 57 ? -0.84 1.571 14.172 1 88.56 57 ILE B CA 1
ATOM 1435 C C . ILE B 1 57 ? 0.164 2.139 13.172 1 88.56 57 ILE B C 1
ATOM 1437 O O . ILE B 1 57 ? 1.33 1.739 13.156 1 88.56 57 ILE B O 1
ATOM 1441 N N . MET B 1 58 ? -0.229 3.131 12.359 1 91.62 58 MET B N 1
ATOM 1442 C CA . MET B 1 58 ? 0.603 3.676 11.289 1 91.62 58 MET B CA 1
ATOM 1443 C C . MET B 1 58 ? 1.802 4.426 11.859 1 91.62 58 MET B C 1
ATOM 1445 O O . MET B 1 58 ? 2.916 4.309 11.344 1 91.62 58 MET B O 1
ATOM 1449 N N . GLU B 1 59 ? 1.551 5.109 12.93 1 91.62 59 GLU B N 1
ATOM 1450 C CA . GLU B 1 59 ? 2.66 5.828 13.547 1 91.62 59 GLU B CA 1
ATOM 1451 C C . GLU B 1 59 ? 3.646 4.867 14.203 1 91.62 59 GLU B C 1
ATOM 1453 O O . GLU B 1 59 ? 4.855 5.102 14.188 1 91.62 59 GLU B O 1
ATOM 1458 N N . ASP B 1 60 ? 3.113 3.803 14.789 1 88.19 60 ASP B N 1
ATOM 1459 C CA . ASP B 1 60 ? 3.982 2.785 15.375 1 88.19 60 ASP B CA 1
ATOM 1460 C C . ASP B 1 60 ? 4.906 2.18 14.312 1 88.19 60 ASP B C 1
ATOM 1462 O O . ASP B 1 60 ? 6.043 1.809 14.617 1 88.19 60 ASP B O 1
ATOM 1466 N N . PHE B 1 61 ? 4.434 2.176 13.055 1 86.25 61 PHE B N 1
ATOM 1467 C CA . PHE B 1 61 ? 5.215 1.604 11.961 1 86.25 61 PHE B CA 1
ATOM 1468 C C . PHE B 1 61 ? 6.008 2.686 11.234 1 86.25 61 PHE B C 1
ATOM 1470 O O . PHE B 1 61 ? 6.633 2.422 10.211 1 86.25 61 PHE B O 1
ATOM 1477 N N . GLY B 1 62 ? 5.918 3.885 11.719 1 88.69 62 GLY B N 1
ATOM 1478 C CA . GLY B 1 62 ? 6.684 4.984 11.148 1 88.69 62 GLY B CA 1
ATOM 1479 C C . GLY B 1 62 ? 6.129 5.477 9.828 1 88.69 62 GLY B C 1
ATOM 1480 O O . GLY B 1 62 ? 6.875 5.973 8.984 1 88.69 62 GLY B O 1
ATOM 1481 N N . MET B 1 63 ? 4.836 5.34 9.664 1 91.31 63 MET B N 1
ATOM 1482 C CA . MET B 1 63 ? 4.219 5.742 8.406 1 91.31 63 MET B CA 1
ATOM 1483 C C . MET B 1 63 ? 3.746 7.191 8.469 1 91.31 63 MET B C 1
ATOM 1485 O O . MET B 1 63 ? 3.348 7.672 9.531 1 91.31 63 MET B O 1
ATOM 1489 N N . LEU B 1 64 ? 3.779 7.812 7.289 1 91.75 64 LEU B N 1
ATOM 1490 C CA . LEU B 1 64 ? 3.328 9.188 7.109 1 91.75 64 LEU B CA 1
ATOM 1491 C C . LEU B 1 64 ? 2.164 9.25 6.125 1 91.75 64 LEU B C 1
ATOM 1493 O O . LEU B 1 64 ? 2.227 8.664 5.043 1 91.75 64 LEU B O 1
ATOM 1497 N N . ILE B 1 65 ? 1.13 9.93 6.562 1 91.31 65 ILE B N 1
ATOM 1498 C CA . ILE B 1 65 ? 0.014 10.086 5.637 1 91.31 65 ILE B CA 1
ATOM 1499 C C . ILE B 1 65 ? 0.324 11.203 4.641 1 91.31 65 ILE B C 1
ATOM 1501 O O . ILE B 1 65 ? 0.839 12.258 5.023 1 91.31 65 ILE B O 1
ATOM 1505 N N . CYS B 1 66 ? 0.01 11.008 3.42 1 86.44 66 CYS B N 1
ATOM 1506 C CA . CYS B 1 66 ? 0.322 11.961 2.359 1 86.44 66 CYS B CA 1
ATOM 1507 C C . CYS B 1 66 ? -0.779 13.008 2.223 1 86.44 66 CYS B C 1
ATOM 1509 O O . CYS B 1 66 ? -0.513 14.148 1.848 1 86.44 66 CYS B O 1
ATOM 1511 N N . ASN B 1 67 ? -2.008 12.617 2.537 1 83.88 67 ASN B N 1
ATOM 1512 C CA . ASN B 1 67 ? -3.135 13.531 2.371 1 83.88 67 ASN B CA 1
ATOM 1513 C C . ASN B 1 67 ? -2.906 14.844 3.111 1 83.88 67 ASN B C 1
ATOM 1515 O O . ASN B 1 67 ? -2.645 14.844 4.316 1 83.88 67 ASN B O 1
ATOM 1519 N N . GLY B 1 68 ? -2.961 15.922 2.283 1 87.31 68 GLY B N 1
ATOM 1520 C CA . GLY B 1 68 ? -2.879 17.25 2.891 1 87.31 68 GLY B CA 1
ATOM 1521 C C . GLY B 1 68 ? -1.458 17.672 3.203 1 87.31 68 GLY B C 1
ATOM 1522 O O . GLY B 1 68 ? -1.241 18.656 3.912 1 87.31 68 GLY B O 1
ATOM 1523 N N . ARG B 1 69 ? -0.495 16.906 2.729 1 86.56 69 ARG B N 1
ATOM 1524 C CA . ARG B 1 69 ? 0.897 17.188 3.064 1 86.56 69 ARG B CA 1
ATOM 1525 C C . ARG B 1 69 ? 1.614 17.859 1.901 1 86.56 69 ARG B C 1
ATOM 1527 O O . ARG B 1 69 ? 2.67 18.469 2.086 1 86.56 69 ARG B O 1
ATOM 1534 N N . SER B 1 70 ? 1.137 17.641 0.828 1 80.38 70 SER B N 1
ATOM 1535 C CA . SER B 1 70 ? 1.788 18.234 -0.338 1 80.38 70 SER B CA 1
ATOM 1536 C C . SER B 1 70 ? 1.106 19.531 -0.756 1 80.38 70 SER B C 1
ATOM 1538 O O . SER B 1 70 ? -0.044 19.781 -0.388 1 80.38 70 SER B O 1
ATOM 1540 N N . ASN B 1 71 ? 1.827 20.344 -1.575 1 75.62 71 ASN B N 1
ATOM 1541 C CA . ASN B 1 71 ? 1.27 21.594 -2.053 1 75.62 71 ASN B CA 1
ATOM 1542 C C . ASN B 1 71 ? 0.032 21.375 -2.918 1 75.62 71 ASN B C 1
ATOM 1544 O O . ASN B 1 71 ? -0.896 22.188 -2.904 1 75.62 71 ASN B O 1
ATOM 1548 N N . ALA B 1 72 ? 0.006 20.281 -3.592 1 69.38 72 ALA B N 1
ATOM 1549 C CA . ALA B 1 72 ? -1.069 20 -4.539 1 69.38 72 ALA B CA 1
ATOM 1550 C C . ALA B 1 72 ? -2.346 19.594 -3.809 1 69.38 72 ALA B C 1
ATOM 1552 O O . ALA B 1 72 ? -3.447 19.719 -4.348 1 69.38 72 ALA B O 1
ATOM 1553 N N . ASP B 1 73 ? -2.227 19.188 -2.674 1 72.12 73 ASP B N 1
ATOM 1554 C CA . ASP B 1 73 ? -3.389 18.688 -1.944 1 72.12 73 ASP B CA 1
ATOM 1555 C C . ASP B 1 73 ? -3.545 19.406 -0.603 1 72.12 73 ASP B C 1
ATOM 1557 O O . ASP B 1 73 ? -4.051 18.828 0.359 1 72.12 73 ASP B O 1
ATOM 1561 N N . ARG B 1 74 ? -3.006 20.609 -0.523 1 71.94 74 ARG B N 1
ATOM 1562 C CA . ARG B 1 74 ? -3.17 21.422 0.679 1 71.94 74 ARG B CA 1
ATOM 1563 C C . ARG B 1 74 ? -4.25 22.469 0.484 1 71.94 74 ARG B C 1
ATOM 1565 O O . ARG B 1 74 ? -4.012 23.5 -0.141 1 71.94 74 ARG B O 1
ATOM 1572 N N . ARG B 1 75 ? -5.551 21.938 1.051 1 80.94 75 ARG B N 1
ATOM 1573 C CA . ARG B 1 75 ? -6 21 2.076 1 80.94 75 ARG B CA 1
ATOM 1574 C C . ARG B 1 75 ? -6.484 19.703 1.452 1 80.94 75 ARG B C 1
ATOM 1576 O O . ARG B 1 75 ? -6.98 19.703 0.324 1 80.94 75 ARG B O 1
ATOM 1583 N N . ALA B 1 76 ? -6.359 18.594 2.275 1 79.62 76 ALA B N 1
ATOM 1584 C CA . ALA B 1 76 ? -6.957 17.344 1.825 1 79.62 76 ALA B CA 1
ATOM 1585 C C . ALA B 1 76 ? -8.469 17.484 1.653 1 79.62 76 ALA B C 1
ATOM 1587 O O . ALA B 1 76 ? -9.164 17.922 2.574 1 79.62 76 ALA B O 1
ATOM 1588 N N . SER B 1 77 ? -8.953 17.078 0.499 1 78.31 77 SER B N 1
ATOM 1589 C CA . SER B 1 77 ? -10.359 17.234 0.159 1 78.31 77 SER B CA 1
ATOM 1590 C C . SER B 1 77 ? -11.164 15.992 0.552 1 78.31 77 SER B C 1
ATOM 1592 O O . SER B 1 77 ? -10.609 14.898 0.675 1 78.31 77 SER B O 1
ATOM 1594 N N . TYR B 1 78 ? -12.43 16.203 0.617 1 79.06 78 TYR B N 1
ATOM 1595 C CA . TYR B 1 78 ? -13.344 15.109 0.918 1 79.06 78 TYR B CA 1
ATOM 1596 C C . TYR B 1 78 ? -13.312 14.047 -0.18 1 79.06 78 TYR B C 1
ATOM 1598 O O . TYR B 1 78 ? -13.234 14.383 -1.366 1 79.06 78 TYR B O 1
ATOM 1606 N N . THR B 1 79 ? -13.344 12.859 0.211 1 75.44 79 THR B N 1
ATOM 1607 C CA . THR B 1 79 ? -13.336 11.766 -0.753 1 75.44 79 THR B CA 1
ATOM 1608 C C . THR B 1 79 ? -14.641 10.977 -0.676 1 75.44 79 THR B C 1
ATOM 1610 O O . THR B 1 79 ? -14.938 10.164 -1.557 1 75.44 79 THR B O 1
ATOM 1613 N N . TYR B 1 80 ? -15.406 11.219 0.405 1 81.38 80 TYR B N 1
ATOM 1614 C CA . TYR B 1 80 ? -16.703 10.594 0.597 1 81.38 80 TYR B CA 1
ATOM 1615 C C . TYR B 1 80 ? -17.781 11.641 0.891 1 81.38 80 TYR B C 1
ATOM 1617 O O . TYR B 1 80 ? -17.594 12.484 1.772 1 81.38 80 TYR B O 1
ATOM 1625 N N . ILE B 1 81 ? -18.781 11.617 0.058 1 83.12 81 ILE B N 1
ATOM 1626 C CA . ILE B 1 81 ? -19.906 12.539 0.234 1 83.12 81 ILE B CA 1
ATOM 1627 C C . ILE B 1 81 ? -21.203 11.75 0.399 1 83.12 81 ILE B C 1
ATOM 1629 O O . ILE B 1 81 ? -21.516 10.875 -0.40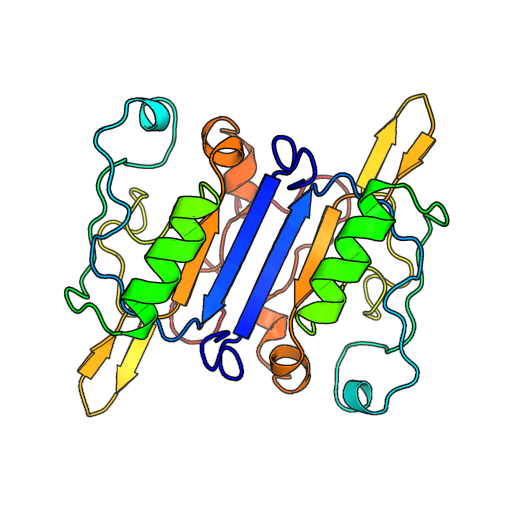8 1 83.12 81 ILE B O 1
ATOM 1633 N N . SER B 1 82 ? -21.859 11.992 1.468 1 84.81 82 SER B N 1
ATOM 1634 C CA . SER B 1 82 ? -23.156 11.359 1.726 1 84.81 82 SER B CA 1
ATOM 1635 C C . SER B 1 82 ? -24.172 12.375 2.209 1 84.81 82 SER B C 1
ATOM 1637 O O . SER B 1 82 ? -23.859 13.562 2.361 1 84.81 82 SER B O 1
ATOM 1639 N N . ARG B 1 83 ? -25.438 11.852 2.262 1 89.94 83 ARG B N 1
ATOM 1640 C CA . ARG B 1 83 ? -26.5 12.703 2.803 1 89.94 83 ARG B CA 1
ATOM 1641 C C . ARG B 1 83 ? -26.125 13.211 4.195 1 89.94 83 ARG B C 1
ATOM 1643 O O . ARG B 1 83 ? -26.516 14.312 4.586 1 89.94 83 ARG B O 1
ATOM 1650 N N . ASN B 1 84 ? -25.297 12.477 4.871 1 88.06 84 ASN B N 1
ATOM 1651 C CA . ASN B 1 84 ? -24.953 12.758 6.262 1 88.06 84 ASN B CA 1
ATOM 1652 C C . ASN B 1 84 ? -23.688 13.617 6.367 1 88.06 84 ASN B C 1
ATOM 1654 O O . ASN B 1 84 ? -23.281 14 7.465 1 88.06 84 ASN B O 1
ATOM 1658 N N . GLY B 1 85 ? -23.125 13.883 5.234 1 91 85 GLY B N 1
ATOM 1659 C CA . GLY B 1 85 ? -21.938 14.734 5.27 1 91 85 GLY B CA 1
ATOM 1660 C C . GLY B 1 85 ? -20.828 14.242 4.371 1 91 85 GLY B C 1
ATOM 1661 O O . GLY B 1 85 ? -21.031 13.367 3.525 1 91 85 GLY B O 1
ATOM 1662 N N . CYS B 1 86 ? -19.641 14.953 4.547 1 90.38 86 CYS B N 1
ATOM 1663 C CA . CYS B 1 86 ? -18.453 14.648 3.758 1 90.38 86 CYS B CA 1
ATOM 1664 C C . CYS B 1 86 ? -17.297 14.219 4.652 1 90.38 86 CYS B C 1
ATOM 1666 O O . CYS B 1 86 ? -17.203 14.648 5.805 1 90.38 86 CYS B O 1
ATOM 1668 N N . SER B 1 87 ? -16.562 13.234 4.109 1 90.06 87 SER B N 1
ATOM 1669 C CA . SER B 1 87 ? -15.445 12.742 4.91 1 90.06 87 SER B CA 1
ATOM 1670 C C . SER B 1 87 ? -14.242 12.406 4.031 1 90.06 87 SER B C 1
ATOM 1672 O O . SER B 1 87 ? -14.383 12.25 2.814 1 90.06 87 SER B O 1
ATOM 1674 N N . VAL B 1 88 ? -13 12.5 4.637 1 88.31 88 VAL B N 1
ATOM 1675 C CA . VAL B 1 88 ? -11.773 12 4.02 1 88.31 88 VAL B CA 1
ATOM 1676 C C . VAL B 1 88 ? -11.438 10.625 4.59 1 88.31 88 VAL B C 1
ATOM 1678 O O . VAL B 1 88 ? -10.977 10.516 5.727 1 88.31 88 VAL B O 1
ATOM 1681 N N . ILE B 1 89 ? -11.734 9.602 3.729 1 87.69 89 ILE B N 1
ATOM 1682 C CA . ILE B 1 89 ? -11.539 8.258 4.254 1 87.69 89 ILE B CA 1
ATOM 1683 C C . ILE B 1 89 ? -10.547 7.496 3.371 1 87.69 89 ILE B C 1
ATOM 1685 O O . ILE B 1 89 ? -10.047 6.441 3.76 1 87.69 89 ILE B O 1
ATOM 1689 N N . ASP B 1 90 ? -10.211 8.055 2.178 1 80.94 90 ASP B N 1
ATOM 1690 C CA . ASP B 1 90 ? -9.141 7.527 1.34 1 80.94 90 ASP B CA 1
ATOM 1691 C C . ASP B 1 90 ? -7.785 8.078 1.774 1 80.94 90 ASP B C 1
ATOM 1693 O O . ASP B 1 90 ? -7.613 9.297 1.893 1 80.94 90 ASP B O 1
ATOM 1697 N N . HIS B 1 91 ? -6.887 7.137 2.027 1 87.44 91 HIS B N 1
ATOM 1698 C CA . HIS B 1 91 ? -5.582 7.531 2.549 1 87.44 91 HIS B CA 1
ATOM 1699 C C . HIS B 1 91 ? -4.453 6.93 1.719 1 87.44 91 HIS B C 1
ATOM 1701 O O . HIS B 1 91 ? -4.582 5.824 1.192 1 87.44 91 HIS B O 1
ATOM 1707 N N . ILE B 1 92 ? -3.393 7.699 1.673 1 85.44 92 ILE B N 1
ATOM 1708 C CA . ILE B 1 92 ? -2.115 7.199 1.182 1 85.44 92 ILE B CA 1
ATOM 1709 C C . ILE B 1 92 ? -1.039 7.398 2.246 1 85.44 92 ILE B C 1
ATOM 1711 O O . ILE B 1 92 ? -0.804 8.523 2.699 1 85.44 92 ILE B O 1
ATOM 1715 N N . TRP B 1 93 ? -0.458 6.281 2.572 1 88.31 93 TRP B N 1
ATOM 1716 C CA . TRP B 1 93 ? 0.593 6.297 3.584 1 88.31 93 TRP B CA 1
ATOM 1717 C C . TRP B 1 93 ? 1.927 5.855 2.99 1 88.31 93 TRP B C 1
ATOM 1719 O O . TRP B 1 93 ? 1.979 4.918 2.191 1 88.31 93 TRP B O 1
ATOM 1729 N N . ILE B 1 94 ? 2.965 6.57 3.422 1 86.12 94 ILE B N 1
ATOM 1730 C CA . ILE B 1 94 ? 4.316 6.203 3.008 1 86.12 94 ILE B CA 1
ATOM 1731 C C . ILE B 1 94 ? 5.238 6.168 4.223 1 86.12 94 ILE B C 1
ATOM 1733 O O . ILE B 1 94 ? 4.914 6.73 5.273 1 86.12 94 ILE B O 1
ATOM 1737 N N . ASN B 1 95 ? 6.289 5.41 4.102 1 87.44 95 ASN B N 1
ATOM 1738 C CA . ASN B 1 95 ? 7.277 5.52 5.168 1 87.44 95 ASN B CA 1
ATOM 1739 C C . ASN B 1 95 ? 8.344 6.559 4.84 1 87.44 95 ASN B C 1
ATOM 1741 O O . ASN B 1 95 ? 8.344 7.133 3.75 1 87.44 95 ASN B O 1
ATOM 1745 N N . SER B 1 96 ? 9.211 6.832 5.777 1 85.31 96 SER B N 1
ATOM 1746 C CA . SER B 1 96 ? 10.133 7.961 5.699 1 85.31 96 SER B CA 1
ATOM 1747 C C . SER B 1 96 ? 11.148 7.773 4.574 1 85.31 96 SER B C 1
ATOM 1749 O O . SER B 1 96 ? 11.773 8.734 4.129 1 85.31 96 SER B O 1
ATOM 1751 N N . LEU B 1 97 ? 11.336 6.594 4.133 1 80.75 97 LEU B N 1
ATOM 1752 C CA . LEU B 1 97 ? 12.281 6.324 3.053 1 80.75 97 LEU B CA 1
ATOM 1753 C C . LEU B 1 97 ? 11.852 7.035 1.772 1 80.75 97 LEU B C 1
ATOM 1755 O O . LEU B 1 97 ? 12.68 7.301 0.899 1 80.75 97 LEU B O 1
ATOM 1759 N N . PHE B 1 98 ? 10.555 7.398 1.713 1 78.88 98 PHE B N 1
ATOM 1760 C CA . PHE B 1 98 ? 10.062 8.102 0.538 1 78.88 98 PHE B CA 1
ATOM 1761 C C . PHE B 1 98 ? 10.414 9.586 0.599 1 78.88 98 PHE B C 1
ATOM 1763 O O . PHE B 1 98 ? 10.383 10.281 -0.418 1 78.88 98 PHE B O 1
ATOM 1770 N N . LEU B 1 99 ? 10.688 10.086 1.748 1 78.56 99 LEU B N 1
ATOM 1771 C CA . LEU B 1 99 ? 10.977 11.508 1.898 1 78.56 99 LEU B CA 1
ATOM 1772 C C . LEU B 1 99 ? 12.32 11.852 1.266 1 78.56 99 LEU B C 1
ATOM 1774 O O . LEU B 1 99 ? 12.508 12.969 0.769 1 78.56 99 LEU B O 1
ATOM 1778 N N . ASP B 1 100 ? 13.18 10.992 1.399 1 71.31 100 ASP B N 1
ATOM 1779 C CA . ASP B 1 100 ? 14.516 11.234 0.863 1 71.31 100 ASP B CA 1
ATOM 1780 C C . ASP B 1 100 ? 14.547 11.031 -0.65 1 71.31 100 ASP B C 1
ATOM 1782 O O . ASP B 1 100 ? 15.508 11.422 -1.315 1 71.31 100 ASP B O 1
ATOM 1786 N N . SER B 1 101 ? 13.602 10.289 -1.123 1 57.22 101 SER B N 1
ATOM 1787 C CA . SER B 1 101 ? 13.656 9.93 -2.535 1 57.22 101 SER B CA 1
ATOM 1788 C C . SER B 1 101 ? 12.977 10.977 -3.406 1 57.22 101 SER B C 1
ATOM 1790 O O . SER B 1 101 ? 11.812 11.305 -3.195 1 57.22 101 SER B O 1
ATOM 1792 N N . GLN B 1 102 ? 13.586 12.227 -3.531 1 50.44 102 GLN B N 1
ATOM 1793 C CA . GLN B 1 102 ? 13.008 13.195 -4.453 1 50.44 102 GLN B CA 1
ATOM 1794 C C . GLN B 1 102 ? 12.211 12.5 -5.555 1 50.44 102 GLN B C 1
ATOM 1796 O O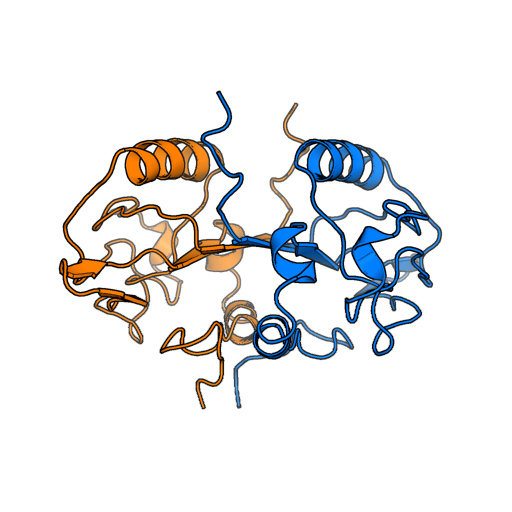 . GLN B 1 102 ? 11.156 12.992 -5.973 1 50.44 102 GLN B O 1
ATOM 1801 N N . LEU B 1 103 ? 12.852 11.727 -6.277 1 41.72 103 LEU B N 1
ATOM 1802 C CA . LEU B 1 103 ? 12.5 11.164 -7.574 1 41.72 103 LEU B CA 1
ATOM 1803 C C . LEU B 1 103 ? 11.242 10.305 -7.469 1 41.72 103 LEU B C 1
ATOM 1805 O O . LEU B 1 103 ? 10.453 10.234 -8.406 1 41.72 103 LEU B O 1
ATOM 1809 N N . ASP B 1 104 ? 11.148 9.758 -6.418 1 42.19 104 ASP B N 1
ATOM 1810 C CA . ASP B 1 104 ? 10.375 8.523 -6.504 1 42.19 104 ASP B CA 1
ATOM 1811 C C . ASP B 1 104 ? 8.883 8.797 -6.324 1 42.19 104 ASP B C 1
ATOM 1813 O O . ASP B 1 104 ? 8.047 7.934 -6.605 1 42.19 104 ASP B O 1
ATOM 1817 N N . PHE B 1 105 ? 8.555 9.852 -5.652 1 42.41 105 PHE B N 1
ATOM 1818 C CA . PHE B 1 105 ? 7.117 10.086 -5.531 1 42.41 105 PHE B CA 1
ATOM 1819 C C . PHE B 1 105 ? 6.492 10.336 -6.895 1 42.41 105 PHE B C 1
ATOM 1821 O O . PHE B 1 105 ? 5.289 10.141 -7.078 1 42.41 105 PHE B O 1
ATOM 1828 N N . GLU B 1 106 ? 7.32 10.945 -7.809 1 38.84 106 GLU B N 1
ATOM 1829 C CA . GLU B 1 106 ? 6.75 11.102 -9.148 1 38.84 106 GLU B CA 1
ATOM 1830 C C . GLU B 1 106 ? 6.07 9.812 -9.609 1 38.84 106 GLU B C 1
ATOM 1832 O O . GLU B 1 106 ? 5.113 9.859 -10.383 1 38.84 106 GLU B O 1
ATOM 1837 N N . VAL B 1 107 ? 6.633 8.859 -9.156 1 35.06 107 VAL B N 1
ATOM 1838 C CA . VAL B 1 107 ? 6.062 7.586 -9.586 1 35.06 107 VAL B CA 1
ATOM 1839 C C . VAL B 1 107 ? 4.758 7.324 -8.836 1 35.06 107 VAL B C 1
ATOM 1841 O O . VAL B 1 107 ? 3.887 6.605 -9.32 1 35.06 107 VAL B O 1
ATOM 1844 N N . LEU B 1 108 ? 4.723 8.016 -7.66 1 36.5 108 LEU B N 1
ATOM 1845 C CA . LEU B 1 108 ? 3.49 7.785 -6.918 1 36.5 108 LEU B CA 1
ATOM 1846 C C . LEU B 1 108 ? 2.367 8.68 -7.434 1 36.5 108 LEU B C 1
ATOM 1848 O O . LEU B 1 108 ? 1.989 9.648 -6.781 1 36.5 108 LEU B O 1
ATOM 1852 N N . LYS B 1 109 ? 2.5 9.266 -8.648 1 31.42 109 LYS B N 1
ATOM 1853 C CA . LYS B 1 109 ? 1.243 9.891 -9.039 1 31.42 109 LYS B CA 1
ATOM 1854 C C . LYS B 1 109 ? 0.052 9 -8.688 1 31.42 109 LYS B C 1
ATOM 1856 O O . LYS B 1 109 ? -0.209 8.008 -9.367 1 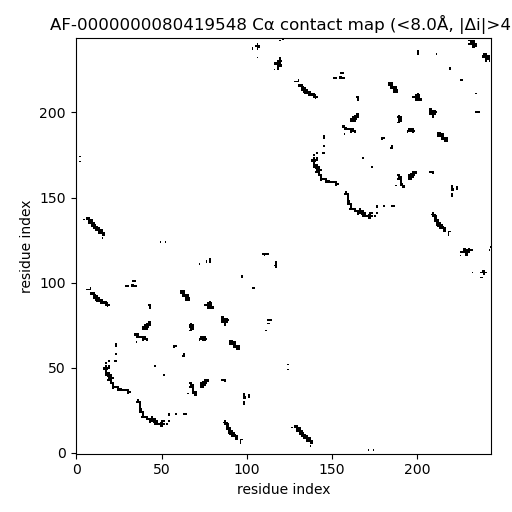31.42 109 LYS B O 1
ATOM 1861 N N . ILE B 1 110 ? -0.205 9.117 -7.395 1 32.12 110 ILE B N 1
ATOM 1862 C CA . ILE B 1 110 ? -1.5 8.586 -6.98 1 32.12 110 ILE B CA 1
ATOM 1863 C C . ILE B 1 110 ? -2.605 9.211 -7.832 1 32.12 110 ILE B C 1
ATOM 1865 O O . ILE B 1 110 ? -2.688 10.43 -7.965 1 32.12 110 ILE B O 1
ATOM 1869 N N . PRO B 1 111 ? -3.178 8.719 -8.805 1 31.81 111 PRO B N 1
ATOM 1870 C CA . PRO B 1 111 ? -4.285 9.367 -9.508 1 31.81 111 PRO B CA 1
ATOM 1871 C C . PRO B 1 111 ? -5.164 10.203 -8.586 1 31.81 111 PRO B C 1
ATOM 1873 O O . PRO B 1 111 ? -5.242 9.93 -7.383 1 31.81 111 PRO B O 1
ATOM 1876 N N . GLU B 1 112 ? -5.367 11.492 -8.82 1 29.58 112 GLU B N 1
ATOM 1877 C CA . GLU B 1 112 ? -6.438 12.266 -8.195 1 29.58 112 GLU B CA 1
ATOM 1878 C C . GLU B 1 112 ? -7.559 11.352 -7.707 1 29.58 112 GLU B C 1
ATOM 1880 O O . GLU B 1 112 ? -8.086 10.547 -8.469 1 29.58 112 GLU B O 1
ATOM 1885 N N . ILE B 1 113 ? -7.633 11.141 -6.477 1 29.14 113 ILE B N 1
ATOM 1886 C CA . ILE B 1 113 ? -8.727 10.539 -5.715 1 29.14 113 ILE B CA 1
ATOM 1887 C C . ILE B 1 113 ? -10.039 11.211 -6.094 1 29.14 113 ILE B C 1
ATOM 1889 O O . ILE B 1 113 ? -11.016 11.148 -5.336 1 29.14 113 ILE B O 1
ATOM 1893 N N . SER B 1 114 ? -10.211 12.156 -6.859 1 28.97 114 SER B N 1
ATOM 1894 C CA . SER B 1 114 ? -11.602 12.578 -6.992 1 28.97 114 SER B CA 1
ATOM 1895 C C . SER B 1 114 ? -12.547 11.375 -6.984 1 28.97 114 SER B C 1
ATOM 1897 O O . SER B 1 114 ? -12.094 10.227 -7 1 28.97 114 SER B O 1
ATOM 1899 N N . ASP B 1 115 ? -13.68 11.25 -7.641 1 29.17 115 ASP B N 1
ATOM 1900 C CA . ASP B 1 115 ? -14.703 10.242 -7.414 1 29.17 115 ASP B CA 1
ATOM 1901 C C . ASP B 1 115 ? -14.086 8.859 -7.238 1 29.17 115 ASP B C 1
ATOM 1903 O O . ASP B 1 115 ? -14.445 8.117 -6.32 1 29.17 115 ASP B O 1
ATOM 1907 N N . HIS B 1 116 ? -14.25 7.891 -8.109 1 27.66 116 HIS B N 1
ATOM 1908 C CA . HIS B 1 116 ? -13.688 6.547 -8.031 1 27.66 116 HIS B CA 1
ATOM 1909 C C . HIS B 1 116 ? -12.164 6.59 -7.957 1 27.66 116 HIS B C 1
ATOM 1911 O O . HIS B 1 116 ? -11.547 7.609 -8.273 1 27.66 116 HIS B O 1
ATOM 1917 N N . LEU B 1 117 ? -11.5 5.418 -7.371 1 27.8 117 LEU B N 1
ATOM 1918 C CA . LEU B 1 117 ? -10.07 5.219 -7.152 1 27.8 117 LEU B CA 1
ATOM 1919 C C . LEU B 1 117 ? -9.258 5.762 -8.328 1 27.8 117 LEU B C 1
ATOM 1921 O O . LEU B 1 117 ? -9.086 5.078 -9.336 1 27.8 117 LEU B O 1
ATOM 1925 N N . PRO B 1 118 ? -9.258 6.906 -9.078 1 24.73 118 PRO B N 1
ATOM 1926 C CA . PRO B 1 118 ? -8.977 7.262 -10.469 1 24.73 118 PRO B CA 1
ATOM 1927 C C . PRO B 1 118 ? -7.578 6.836 -10.914 1 24.73 118 PRO B C 1
ATOM 1929 O O . PRO B 1 118 ? -7.422 6.23 -11.977 1 24.73 118 PRO B O 1
ATOM 1932 N N . VAL B 1 119 ? -6.258 7.863 -10.898 1 24.08 119 VAL B N 1
ATOM 1933 C CA . VAL B 1 119 ? -5.555 8.945 -11.578 1 24.08 119 VAL B CA 1
ATOM 1934 C C . VAL B 1 119 ? -4.371 8.383 -12.359 1 24.08 119 VAL B C 1
ATOM 1936 O O . VAL B 1 119 ? -3.545 7.652 -11.805 1 24.08 119 VAL B O 1
ATOM 1939 N N . LEU B 1 120 ? -4.781 9.32 -13.008 1 23.84 120 LEU B N 1
ATOM 1940 C CA . LEU B 1 120 ? -5.609 10.406 -13.523 1 23.84 120 LEU B CA 1
ATOM 1941 C C . LEU B 1 120 ? -4.898 11.75 -13.367 1 23.84 120 LEU B C 1
ATOM 1943 O O . LEU B 1 120 ? -5.301 12.742 -13.984 1 23.84 120 LEU B O 1
ATOM 1947 N N . LEU B 1 121 ? -3.924 12.172 -12.43 1 23.03 121 LEU B N 1
ATOM 1948 C CA . LEU B 1 121 ? -4.031 13.625 -12.422 1 23.03 121 LEU B CA 1
ATOM 1949 C C . LEU B 1 121 ? -3.127 14.242 -13.484 1 23.03 121 LEU B C 1
ATOM 1951 O O . LEU B 1 121 ? -3.004 15.469 -13.57 1 23.03 121 LEU B O 1
ATOM 1955 N N . ASN B 1 122 ? -2.652 13.836 -14.859 1 21.88 122 ASN B N 1
ATOM 1956 C CA . ASN B 1 122 ? -2.619 15.055 -15.656 1 21.88 122 ASN B CA 1
ATOM 1957 C C . ASN B 1 122 ? -4.023 15.578 -15.938 1 21.88 122 ASN B C 1
ATOM 1959 O O . ASN B 1 122 ? -4.93 14.805 -16.266 1 21.88 122 ASN B O 1
#